Protein AF-A0A821LCR9-F1 (afdb_monomer)

Secondary structure (DSSP, 8-state):
-HHHHHTHHHHHHHT-GGG-----HHHHHHHHHTSSS-HHHHHHHHHHTT-SSPPPPP--S-PPP-----S-HHHHTSTTTTS-----------HHHHHHHHHHHHTTT--SHHHHTTSHHHHHHHHHTGGGHHHHHHHHHHHHHHHHHGGGS-EEEETTEEEEEETTEEESS---HHHHHHHHHHHHHHT-

Solvent-accessible surface area (backbone atoms only — not comparable to full-atom values): 11946 Å² total; per-residue (Å²): 115,69,66,62,61,75,47,40,66,58,28,56,76,70,71,42,54,96,73,66,85,87,67,55,70,68,55,48,50,52,49,62,68,33,66,81,45,56,61,51,61,52,52,48,50,25,52,72,67,44,46,96,66,79,79,82,66,75,88,69,75,82,80,70,92,81,83,90,85,75,86,62,58,69,69,50,60,30,68,83,51,66,67,43,80,86,75,93,74,70,86,87,85,51,73,51,61,51,47,31,52,55,52,49,65,73,45,71,85,55,85,50,60,82,70,45,60,79,36,68,42,41,46,52,42,42,68,60,24,57,84,50,40,67,60,52,56,52,51,48,46,52,43,46,54,23,72,78,44,30,87,76,56,76,64,47,82,54,96,97,35,72,26,36,68,58,89,96,42,80,40,75,87,61,76,63,68,48,25,47,55,49,45,51,59,51,39,49,72,73,73,96

Radius of gyration: 23.1 Å; Cα contacts (8 Å, |Δi|>4): 134; chains: 1; bounding box: 50×39×58 Å

Mean predicted aligned error: 8.31 Å

Structure (mmCIF, N/CA/C/O backbone):
data_AF-A0A821LCR9-F1
#
_entry.id   AF-A0A821LCR9-F1
#
loop_
_atom_site.group_PDB
_atom_site.id
_atom_site.type_symbol
_atom_site.label_atom_id
_atom_site.label_alt_id
_atom_site.label_comp_id
_atom_site.label_asym_id
_atom_site.label_entity_id
_atom_site.label_seq_id
_atom_site.pdbx_PDB_ins_code
_atom_site.Cartn_x
_atom_site.Cartn_y
_atom_site.Cartn_z
_atom_site.occupancy
_atom_site.B_iso_or_equiv
_atom_site.auth_seq_id
_atom_site.auth_comp_id
_atom_site.auth_asym_id
_atom_site.auth_atom_id
_atom_site.pdbx_PDB_model_num
ATOM 1 N N . MET A 1 1 ? -14.193 -13.290 25.427 1.00 56.00 1 MET A N 1
ATOM 2 C CA . MET A 1 1 ? -15.581 -13.801 25.266 1.00 56.00 1 MET A CA 1
ATOM 3 C C . MET A 1 1 ? -16.121 -14.426 26.546 1.00 56.00 1 MET A C 1
ATOM 5 O O . MET A 1 1 ? -17.308 -14.281 26.781 1.00 56.00 1 MET A O 1
ATOM 9 N N . ARG A 1 2 ? -15.278 -15.056 27.378 1.00 63.12 2 ARG A N 1
ATOM 10 C CA . ARG A 1 2 ? -15.661 -15.571 28.699 1.00 63.12 2 ARG A CA 1
ATOM 11 C C . ARG A 1 2 ? -16.158 -14.466 29.650 1.00 63.12 2 ARG A C 1
ATOM 13 O O . ARG A 1 2 ? -17.318 -14.507 30.031 1.00 63.12 2 ARG A O 1
ATOM 20 N N . ASP A 1 3 ? -15.378 -13.404 29.857 1.00 68.94 3 ASP A N 1
ATOM 21 C CA . ASP A 1 3 ? -15.761 -12.336 30.806 1.00 68.94 3 ASP A CA 1
ATOM 22 C C . ASP A 1 3 ? -17.015 -11.566 30.384 1.00 68.94 3 ASP A C 1
ATOM 24 O O . ASP A 1 3 ? -17.832 -11.188 31.216 1.00 68.94 3 ASP A O 1
ATOM 28 N N . LYS A 1 4 ? -17.232 -11.390 29.073 1.00 75.94 4 LYS A N 1
ATOM 29 C CA . LYS A 1 4 ? -18.466 -10.775 28.559 1.00 75.94 4 LYS A CA 1
ATOM 30 C C . LYS A 1 4 ? -19.711 -11.514 29.060 1.00 75.94 4 LYS A C 1
ATOM 32 O O . LYS A 1 4 ? -20.696 -10.872 29.407 1.00 75.94 4 LYS A O 1
ATOM 37 N N . ASN A 1 5 ? -19.666 -12.845 29.070 1.00 79.50 5 ASN A N 1
ATOM 38 C CA . ASN A 1 5 ? -20.788 -13.666 29.513 1.00 79.50 5 ASN A CA 1
ATOM 39 C C . ASN A 1 5 ? -20.915 -13.644 31.040 1.00 79.50 5 ASN A C 1
ATOM 41 O O . ASN A 1 5 ? -22.030 -13.575 31.550 1.00 79.50 5 ASN A O 1
ATOM 45 N N . ASP A 1 6 ? -19.786 -13.641 31.751 1.00 84.00 6 ASP A N 1
ATOM 46 C CA . ASP A 1 6 ? -19.754 -13.645 33.215 1.00 84.00 6 ASP A CA 1
ATOM 47 C C . ASP A 1 6 ? -20.319 -12.337 33.813 1.00 84.00 6 ASP A C 1
ATOM 49 O O . ASP A 1 6 ? -20.977 -12.368 34.853 1.00 84.00 6 ASP A O 1
ATOM 53 N N . PHE A 1 7 ? -20.152 -11.197 33.129 1.00 84.75 7 PHE A N 1
ATOM 54 C CA . PHE A 1 7 ? -20.679 -9.893 33.562 1.00 84.75 7 PHE A CA 1
ATOM 55 C C . PHE A 1 7 ? -21.997 -9.469 32.895 1.00 84.75 7 PHE A C 1
ATOM 57 O O . PHE A 1 7 ? -22.535 -8.410 33.227 1.00 84.75 7 PHE A O 1
ATOM 64 N N . ALA A 1 8 ? -22.559 -10.285 31.997 1.00 85.12 8 ALA A N 1
ATOM 65 C CA . ALA A 1 8 ? -23.770 -9.938 31.249 1.00 85.12 8 ALA A CA 1
ATOM 66 C C . ALA A 1 8 ? -24.934 -9.522 32.167 1.00 85.12 8 ALA A C 1
ATOM 68 O O . ALA A 1 8 ? -25.566 -8.495 31.940 1.00 85.12 8 ALA A O 1
ATOM 69 N N . SER A 1 9 ? -25.151 -10.254 33.265 1.00 88.75 9 SER A N 1
ATOM 70 C CA . SER A 1 9 ? -26.209 -9.959 34.242 1.00 88.75 9 SER A CA 1
ATOM 71 C C . SER A 1 9 ? -26.061 -8.582 34.899 1.00 88.75 9 SER A C 1
ATOM 73 O O . SER A 1 9 ? -27.058 -7.893 35.119 1.00 88.75 9 SER A O 1
ATOM 75 N N . VAL A 1 10 ? -24.825 -8.149 35.170 1.00 87.56 10 VAL A N 1
ATOM 76 C CA . VAL A 1 10 ? -24.521 -6.822 35.724 1.00 87.56 10 VAL A CA 1
ATOM 77 C C . VAL A 1 10 ? -24.820 -5.741 34.688 1.00 87.56 10 VAL A C 1
ATOM 79 O O . VAL A 1 10 ? -25.423 -4.720 35.015 1.00 87.56 10 VAL A O 1
ATOM 82 N N . PHE A 1 11 ? -24.458 -5.970 33.425 1.00 89.12 11 PHE A N 1
ATOM 83 C CA . PHE A 1 11 ? -24.699 -5.017 32.341 1.00 89.12 11 PHE A CA 1
ATOM 84 C C . PHE A 1 11 ? -26.180 -4.829 32.041 1.00 89.12 11 PHE A C 1
ATOM 86 O O . PHE A 1 11 ? -26.624 -3.693 31.861 1.00 89.12 11 PHE A O 1
ATOM 93 N N . THR A 1 12 ? -26.949 -5.916 32.051 1.00 90.19 12 THR A N 1
ATOM 94 C CA . THR A 1 12 ? -28.403 -5.863 31.908 1.00 90.19 12 THR A CA 1
ATOM 95 C C . THR A 1 12 ? -29.038 -5.138 33.100 1.00 90.19 12 THR A C 1
ATOM 97 O O . THR A 1 12 ? -29.879 -4.267 32.897 1.00 90.19 12 THR A O 1
ATOM 100 N N . ALA A 1 13 ? -28.602 -5.416 34.337 1.00 90.44 13 ALA A N 1
ATOM 101 C CA . ALA A 1 13 ? -29.116 -4.743 35.536 1.00 90.44 13 ALA A CA 1
ATOM 102 C C . ALA A 1 13 ? -28.836 -3.227 35.547 1.00 90.44 13 ALA A C 1
ATOM 104 O O . ALA A 1 13 ? -29.655 -2.451 36.035 1.00 90.44 13 ALA A O 1
ATOM 105 N N . LEU A 1 14 ? -27.698 -2.805 34.989 1.00 89.50 14 LEU A N 1
ATOM 106 C CA . LEU A 1 14 ? -27.323 -1.396 34.838 1.00 89.50 14 LEU A CA 1
ATOM 107 C C . LEU A 1 14 ? -27.893 -0.742 33.564 1.00 89.50 14 LEU A C 1
ATOM 109 O O . LEU A 1 14 ? -27.763 0.470 33.400 1.00 89.50 14 LEU A O 1
ATOM 113 N N . GLY A 1 15 ? -28.513 -1.514 32.663 1.00 87.75 15 GLY A N 1
ATOM 114 C CA . GLY A 1 15 ? -29.063 -1.015 31.399 1.00 87.75 15 GLY A CA 1
ATOM 115 C C . GLY A 1 15 ? -28.003 -0.462 30.437 1.00 87.75 15 GLY A C 1
ATOM 116 O O . GLY A 1 15 ? -28.250 0.541 29.766 1.00 87.75 15 GLY A O 1
ATOM 117 N N . ILE A 1 16 ? -26.810 -1.068 30.418 1.00 87.62 16 ILE A N 1
ATOM 118 C CA . ILE A 1 16 ? -25.661 -0.640 29.593 1.00 87.62 16 ILE A CA 1
ATOM 119 C C . ILE A 1 16 ? -25.152 -1.730 28.643 1.00 87.62 16 ILE A C 1
ATOM 121 O O . ILE A 1 16 ? -24.113 -1.555 28.014 1.00 87.62 16 ILE A O 1
ATOM 125 N N . GLU A 1 17 ? -25.840 -2.866 28.555 1.00 84.75 17 GLU A N 1
ATOM 126 C CA . GLU A 1 17 ? -25.423 -4.011 27.736 1.00 84.75 17 GLU A CA 1
ATOM 127 C C . GLU A 1 17 ? -25.220 -3.644 26.256 1.00 84.75 17 GLU A C 1
ATOM 129 O O . GLU A 1 17 ? -24.264 -4.096 25.628 1.00 84.75 17 GLU A O 1
ATOM 134 N N . ASP A 1 18 ? -26.062 -2.754 25.727 1.00 84.12 18 ASP A N 1
ATOM 135 C CA . ASP A 1 18 ? -25.997 -2.200 24.370 1.00 84.12 18 ASP A CA 1
ATOM 136 C C . ASP A 1 18 ? -24.798 -1.265 24.140 1.00 84.12 18 ASP A C 1
ATOM 138 O O . ASP A 1 18 ? -24.511 -0.891 23.005 1.00 84.12 18 ASP A O 1
ATOM 142 N N . ARG A 1 19 ? -24.089 -0.883 25.208 1.00 84.94 19 ARG A N 1
ATOM 143 C CA . ARG A 1 19 ? -23.008 0.116 25.195 1.00 84.94 19 ARG A CA 1
ATOM 144 C C . ARG A 1 19 ? -21.632 -0.484 25.441 1.00 84.94 19 ARG A C 1
ATOM 146 O O . ARG A 1 19 ? -20.651 0.256 25.455 1.00 84.94 19 ARG A O 1
ATOM 153 N N . ILE A 1 20 ? -21.550 -1.791 25.685 1.00 86.81 20 ILE A N 1
ATOM 154 C CA . ILE A 1 20 ? -20.292 -2.451 26.027 1.00 86.81 20 ILE A CA 1
ATOM 155 C C . ILE A 1 20 ? -19.747 -3.202 24.822 1.00 86.81 20 ILE A C 1
ATOM 157 O O . ILE A 1 20 ? -20.310 -4.194 24.349 1.00 86.81 20 ILE A O 1
ATOM 161 N N . GLU A 1 21 ? -18.575 -2.762 24.381 1.00 86.31 21 GLU A N 1
ATOM 162 C CA . GLU A 1 21 ? -17.826 -3.400 23.312 1.00 86.31 21 GLU A CA 1
ATOM 163 C C . GLU A 1 21 ? -16.658 -4.204 23.880 1.00 86.31 21 GLU A C 1
ATOM 165 O O . GLU A 1 21 ? -15.776 -3.679 24.553 1.00 86.31 21 GLU A O 1
ATOM 170 N N . TYR A 1 22 ? -16.647 -5.501 23.573 1.00 86.56 22 TYR A N 1
ATOM 171 C CA . TYR A 1 22 ? -15.525 -6.387 23.861 1.00 86.56 22 TYR A CA 1
ATOM 172 C C . TYR A 1 22 ? -14.781 -6.717 22.574 1.00 86.56 22 TYR A C 1
ATOM 174 O O . TYR A 1 22 ? -15.375 -7.150 21.580 1.00 86.56 22 TYR A O 1
ATOM 182 N N . GLY A 1 23 ? -13.460 -6.617 22.621 1.00 86.12 23 GLY A N 1
ATOM 183 C CA . GLY A 1 23 ? -12.597 -6.968 21.509 1.00 86.12 23 GLY A CA 1
ATOM 184 C C . GLY A 1 23 ? -11.143 -7.037 21.936 1.00 86.12 23 GLY A C 1
ATOM 185 O O . GLY A 1 23 ? -10.783 -6.648 23.043 1.00 86.12 23 GLY A O 1
ATOM 186 N N . THR A 1 24 ? -10.302 -7.540 21.039 1.00 86.19 24 THR A N 1
ATOM 187 C CA . THR A 1 24 ? -8.863 -7.302 21.148 1.00 86.19 24 THR A CA 1
ATOM 188 C C . THR A 1 24 ? -8.595 -5.813 20.949 1.00 86.19 24 THR A C 1
ATOM 190 O O . THR A 1 24 ? -9.379 -5.132 20.283 1.00 86.19 24 THR A O 1
ATOM 193 N N . PHE A 1 25 ? -7.469 -5.318 21.466 1.00 82.62 25 PHE A N 1
ATOM 194 C CA . PHE A 1 25 ? -7.079 -3.918 21.292 1.00 82.62 25 PHE A CA 1
ATOM 195 C C . PHE A 1 25 ? -7.139 -3.485 19.817 1.00 82.62 25 PHE A C 1
ATOM 197 O O . PHE A 1 25 ? -7.816 -2.518 19.489 1.00 82.62 25 PHE A O 1
ATOM 204 N N . ASN A 1 26 ? -6.571 -4.287 18.907 1.00 82.56 26 ASN A N 1
ATOM 205 C CA . ASN A 1 26 ? -6.607 -4.010 17.466 1.00 82.56 26 ASN A CA 1
ATOM 206 C C . ASN A 1 26 ? -8.030 -3.899 16.911 1.00 82.56 26 ASN A C 1
ATOM 208 O O . ASN A 1 26 ? -8.297 -3.018 16.102 1.00 82.56 26 ASN A O 1
ATOM 212 N N . LYS A 1 27 ? -8.952 -4.770 17.342 1.00 86.75 27 LYS A N 1
ATOM 213 C CA . LYS A 1 27 ? -10.343 -4.722 16.879 1.00 86.75 27 LYS A CA 1
ATOM 214 C C . LYS A 1 27 ? -11.042 -3.453 17.369 1.00 86.75 27 LYS A C 1
ATOM 216 O O . LYS A 1 27 ? -11.715 -2.804 16.577 1.00 86.75 27 LYS A O 1
ATOM 221 N N . LEU A 1 28 ? -10.855 -3.095 18.639 1.00 87.38 28 LEU A N 1
ATOM 222 C CA . LEU A 1 28 ? -11.444 -1.887 19.218 1.00 87.38 28 LEU A CA 1
ATOM 223 C C . LEU A 1 28 ? -10.867 -0.620 18.571 1.00 87.38 28 LEU A C 1
ATOM 225 O O . LEU A 1 28 ? -11.622 0.282 18.221 1.00 87.38 28 LEU A O 1
ATOM 229 N N . CYS A 1 29 ? -9.554 -0.571 18.329 1.00 84.19 29 CYS A N 1
ATOM 230 C CA . CYS A 1 29 ? -8.919 0.520 17.589 1.00 84.19 29 CYS A CA 1
ATOM 231 C C . CYS A 1 29 ? -9.443 0.624 16.155 1.00 84.19 29 CYS A C 1
ATOM 233 O O . CYS A 1 29 ? -9.748 1.720 15.702 1.00 84.19 29 CYS A O 1
ATOM 235 N N . GLU A 1 30 ? -9.590 -0.499 15.450 1.00 86.88 30 GLU A N 1
ATOM 236 C CA . GLU A 1 30 ? -10.145 -0.530 14.094 1.00 86.88 30 GLU A CA 1
ATOM 237 C C . GLU A 1 30 ? -11.588 -0.009 14.060 1.00 86.88 30 GLU A C 1
ATOM 239 O O . GLU A 1 30 ? -11.953 0.764 13.177 1.00 86.88 30 GLU A O 1
ATOM 244 N N . GLN A 1 31 ? -12.412 -0.400 15.033 1.00 86.62 31 GLN A N 1
ATOM 245 C CA . GLN A 1 31 ? -13.786 0.087 15.155 1.00 86.62 31 GLN A CA 1
ATOM 246 C C . GLN A 1 31 ? -13.825 1.585 15.467 1.00 86.62 31 GLN A C 1
ATOM 248 O O . GLN A 1 31 ? -14.590 2.310 14.840 1.00 86.62 31 GLN A O 1
ATOM 253 N N . LEU A 1 32 ? -12.967 2.054 16.377 1.00 85.62 32 LEU A N 1
ATOM 254 C CA . LEU A 1 32 ? -12.861 3.468 16.731 1.00 85.62 32 LEU A CA 1
ATOM 255 C C . LEU A 1 32 ? -12.414 4.320 15.535 1.00 85.62 32 LEU A C 1
ATOM 257 O O . LEU A 1 32 ? -12.998 5.364 15.265 1.00 85.62 32 LEU A O 1
ATOM 261 N N . LEU A 1 33 ? -11.401 3.865 14.795 1.00 85.56 33 LEU A N 1
ATOM 262 C CA . LEU A 1 33 ? -10.885 4.571 13.622 1.00 85.56 33 LEU A CA 1
ATOM 263 C C . LEU A 1 33 ? -11.910 4.648 12.493 1.00 85.56 33 LEU A C 1
ATOM 265 O O . LEU A 1 33 ? -11.974 5.662 11.801 1.00 85.56 33 LEU A O 1
ATOM 269 N N . ASN A 1 34 ? -12.714 3.597 12.316 1.00 88.00 34 ASN A N 1
ATOM 270 C CA . ASN A 1 34 ? -13.720 3.547 11.260 1.00 88.00 34 ASN A CA 1
ATOM 271 C C . ASN A 1 34 ? -15.119 3.996 11.703 1.00 88.00 34 ASN A C 1
ATOM 273 O O . ASN A 1 34 ? -16.066 3.857 10.930 1.00 88.00 34 ASN A O 1
ATOM 277 N N . GLU A 1 35 ? -15.268 4.532 12.918 1.00 84.44 35 GLU A N 1
ATOM 278 C CA . GLU A 1 35 ? -16.568 4.901 13.490 1.00 84.44 35 GLU A CA 1
ATOM 279 C C . GLU A 1 35 ? -17.325 5.903 12.614 1.00 84.44 35 GLU A C 1
ATOM 281 O O . GLU A 1 35 ? -18.533 5.785 12.421 1.00 84.44 35 GLU A O 1
ATOM 286 N N . GLN A 1 36 ? -16.606 6.877 12.054 1.00 81.75 36 GLN A N 1
ATOM 287 C CA . GLN A 1 36 ? -17.198 7.881 11.173 1.00 81.75 36 GLN A CA 1
ATOM 288 C C . GLN A 1 36 ? -17.228 7.418 9.717 1.00 81.75 36 GLN A C 1
ATOM 290 O O . GLN A 1 36 ? -18.194 7.649 8.994 1.00 81.75 36 GLN A O 1
ATOM 295 N N . CYS A 1 37 ? -16.164 6.767 9.258 1.00 84.38 37 CYS A N 1
ATOM 296 C CA . CYS A 1 37 ? -16.107 6.200 7.921 1.00 84.38 37 CYS A CA 1
ATOM 297 C C . CYS A 1 37 ? -15.036 5.122 7.835 1.00 84.38 37 CYS A C 1
ATOM 299 O O . CYS A 1 37 ? -14.023 5.199 8.522 1.00 84.38 37 CYS A O 1
ATOM 301 N N . ASN A 1 38 ? -15.217 4.162 6.928 1.00 89.00 38 ASN A N 1
ATOM 302 C CA . ASN A 1 38 ? -14.161 3.211 6.610 1.00 89.00 38 ASN A CA 1
ATOM 303 C C . ASN A 1 38 ? -13.011 3.928 5.885 1.00 89.00 38 ASN A C 1
ATOM 305 O O . ASN A 1 38 ? -13.119 4.267 4.703 1.00 89.00 38 ASN A O 1
ATOM 309 N N . VAL A 1 39 ? -11.905 4.159 6.596 1.00 88.00 39 VAL A N 1
ATOM 310 C CA . VAL A 1 39 ? -10.777 4.965 6.105 1.00 88.00 39 VAL A CA 1
ATOM 311 C C . VAL A 1 39 ? -10.147 4.335 4.861 1.00 88.00 39 VAL A C 1
ATOM 313 O O . VAL A 1 39 ? -9.833 5.041 3.903 1.00 88.00 39 VAL A O 1
ATOM 316 N N . ARG A 1 40 ? -10.000 3.004 4.832 1.00 90.19 40 ARG A N 1
ATOM 317 C CA . ARG A 1 40 ? -9.364 2.295 3.707 1.00 90.19 40 ARG A CA 1
ATOM 318 C C . ARG A 1 40 ? -10.200 2.378 2.443 1.00 90.19 40 ARG A C 1
ATOM 320 O O . ARG A 1 40 ? -9.655 2.668 1.382 1.00 90.19 40 ARG A O 1
ATOM 327 N N . GLU A 1 41 ? -11.504 2.152 2.563 1.00 89.94 41 GLU A N 1
ATOM 328 C CA . GLU A 1 41 ? -12.431 2.247 1.433 1.00 89.94 41 GLU A CA 1
ATOM 329 C C . GLU A 1 41 ? -12.481 3.675 0.892 1.00 89.94 41 GLU A C 1
ATOM 331 O O . GLU A 1 41 ? -12.334 3.883 -0.308 1.00 89.94 41 GLU A O 1
ATOM 336 N N . LYS A 1 42 ? -12.577 4.681 1.771 1.00 89.62 42 LYS A N 1
ATOM 337 C CA . LYS A 1 42 ? -12.617 6.085 1.344 1.00 89.62 42 LYS A CA 1
ATOM 338 C C . LYS A 1 42 ? -11.337 6.527 0.647 1.00 89.62 42 LYS A C 1
ATOM 340 O O . LYS A 1 42 ? -11.423 7.193 -0.381 1.00 89.62 42 LYS A O 1
ATOM 345 N N . VAL A 1 43 ? -10.165 6.155 1.163 1.00 90.25 43 VAL A N 1
ATOM 346 C CA . VAL A 1 43 ? -8.881 6.473 0.516 1.00 90.25 43 VAL A CA 1
ATOM 347 C C . VAL A 1 43 ? -8.744 5.733 -0.814 1.00 90.25 43 VAL A C 1
ATOM 349 O O . VAL A 1 43 ? -8.341 6.336 -1.807 1.00 90.25 43 VAL A O 1
ATOM 352 N N . HIS A 1 44 ? -9.121 4.454 -0.864 1.00 92.12 44 HIS A N 1
ATOM 353 C CA . HIS A 1 44 ? -9.126 3.682 -2.104 1.00 92.12 44 HIS A CA 1
ATOM 354 C C . HIS A 1 44 ? -10.011 4.332 -3.169 1.00 92.12 44 HIS A C 1
ATOM 356 O O . HIS A 1 44 ? -9.548 4.592 -4.279 1.00 92.12 44 HIS A O 1
ATOM 362 N N . ASP A 1 45 ? -11.254 4.656 -2.823 1.00 91.06 45 ASP A N 1
ATOM 363 C CA . ASP A 1 45 ? -12.208 5.279 -3.736 1.00 91.06 45 ASP A CA 1
ATOM 364 C C . ASP A 1 45 ? -11.757 6.671 -4.163 1.00 91.06 45 ASP A C 1
ATOM 366 O O . ASP A 1 45 ? -11.927 7.048 -5.322 1.00 91.06 45 ASP A O 1
ATOM 370 N N . MET A 1 46 ? -11.158 7.433 -3.251 1.00 91.94 46 MET A N 1
ATOM 371 C CA . MET A 1 46 ? -10.598 8.745 -3.543 1.00 91.94 46 MET A CA 1
ATOM 372 C C . MET A 1 46 ? -9.500 8.651 -4.612 1.00 91.94 46 MET A C 1
ATOM 374 O O . MET A 1 46 ? -9.530 9.406 -5.584 1.00 91.94 46 MET A O 1
ATOM 378 N N . ILE A 1 47 ? -8.581 7.690 -4.490 1.00 92.06 47 ILE A N 1
ATOM 379 C CA . ILE A 1 47 ? -7.493 7.508 -5.458 1.00 92.06 47 ILE A CA 1
ATOM 380 C C . ILE A 1 47 ? -8.021 6.930 -6.777 1.00 92.06 47 ILE A C 1
ATOM 382 O O . ILE A 1 47 ? -7.733 7.479 -7.840 1.00 92.06 47 ILE A O 1
ATOM 386 N N . ILE A 1 48 ? -8.837 5.870 -6.734 1.00 90.75 48 ILE A N 1
ATOM 387 C CA . ILE A 1 48 ? -9.370 5.202 -7.934 1.00 90.75 48 ILE A CA 1
ATOM 388 C C . ILE A 1 48 ? -10.244 6.131 -8.777 1.00 90.75 48 ILE A C 1
ATOM 390 O O . ILE A 1 48 ? -10.156 6.102 -10.006 1.00 90.75 48 ILE A O 1
ATOM 394 N N . ASN A 1 49 ? -11.044 6.978 -8.129 1.00 91.12 49 ASN A N 1
ATOM 395 C CA . ASN A 1 49 ? -11.893 7.958 -8.804 1.00 91.12 49 ASN A CA 1
ATOM 396 C C . ASN A 1 49 ? -11.198 9.312 -9.018 1.00 91.12 49 ASN A C 1
ATOM 398 O O . ASN A 1 49 ? -11.864 10.272 -9.409 1.00 91.12 49 ASN A O 1
ATOM 402 N N . ASN A 1 50 ? -9.890 9.404 -8.747 1.00 91.38 50 ASN A N 1
ATOM 403 C CA . ASN A 1 50 ? -9.072 10.601 -8.932 1.00 91.38 50 ASN A CA 1
ATOM 404 C C . ASN A 1 50 ? -9.678 11.863 -8.285 1.00 91.38 50 ASN A C 1
ATOM 406 O O . ASN A 1 50 ? -9.721 12.941 -8.876 1.00 91.38 50 ASN A O 1
ATOM 410 N N . ARG A 1 51 ? -10.189 11.728 -7.061 1.00 91.31 51 ARG A N 1
ATOM 411 C CA . ARG A 1 51 ? -10.719 12.828 -6.243 1.00 91.31 51 ARG A CA 1
ATOM 412 C C . ARG A 1 51 ? -9.660 13.255 -5.235 1.00 91.31 51 ARG A C 1
ATOM 414 O O . ARG A 1 51 ? -8.901 12.414 -4.788 1.00 91.31 51 ARG A O 1
ATOM 421 N N . GLU A 1 52 ? -9.63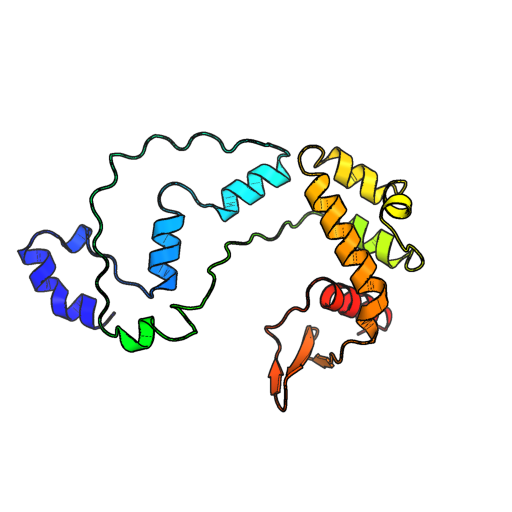8 14.525 -4.841 1.00 87.19 52 GLU A N 1
ATOM 422 C CA . GLU A 1 52 ? -8.727 15.040 -3.794 1.00 87.19 52 GLU A CA 1
ATOM 423 C C . GLU A 1 52 ? -9.415 15.227 -2.437 1.00 87.19 52 GLU A C 1
ATOM 425 O O . GLU A 1 52 ? -8.774 15.502 -1.425 1.00 87.19 52 GLU A O 1
ATOM 430 N N . LYS A 1 53 ? -10.746 15.130 -2.415 1.00 86.31 53 LYS A N 1
ATOM 431 C CA . LYS A 1 53 ? -11.561 15.353 -1.226 1.00 86.31 53 LYS A CA 1
ATOM 432 C C . LYS A 1 53 ? -12.440 14.143 -0.986 1.00 86.31 53 LYS A C 1
ATOM 434 O O . LYS A 1 53 ? -13.052 13.617 -1.916 1.00 86.31 53 LYS A O 1
ATOM 439 N N . ILE A 1 54 ? -12.511 13.746 0.276 1.00 82.50 54 ILE A N 1
ATOM 440 C CA . ILE A 1 54 ? -13.484 12.773 0.752 1.00 82.50 54 ILE A CA 1
ATOM 441 C C . ILE A 1 54 ? -14.801 13.521 0.952 1.00 82.50 54 ILE A C 1
ATOM 443 O O . ILE A 1 54 ? -14.818 14.631 1.495 1.00 82.50 54 ILE A O 1
ATOM 447 N N . ASP A 1 55 ? -15.896 12.932 0.477 1.00 80.00 55 ASP A N 1
ATOM 448 C CA . ASP A 1 55 ? -17.232 13.471 0.713 1.00 80.00 55 ASP A CA 1
ATOM 449 C C . ASP A 1 55 ? -17.458 13.620 2.218 1.00 80.00 55 ASP A C 1
ATOM 451 O O . ASP A 1 55 ? -17.077 12.741 2.998 1.00 80.00 55 ASP A O 1
ATOM 455 N N . LYS A 1 56 ? -18.064 14.738 2.632 1.00 75.75 56 LYS A N 1
ATOM 456 C CA . LYS A 1 56 ? -18.367 14.958 4.047 1.00 75.75 56 LYS A CA 1
ATOM 457 C C . LYS A 1 56 ? -19.193 13.784 4.556 1.00 75.75 56 LYS A C 1
ATOM 459 O O . LYS A 1 56 ? -20.268 13.500 4.026 1.00 75.75 56 LYS A O 1
ATOM 464 N N . VAL A 1 57 ? -18.681 13.121 5.584 1.00 74.81 57 VAL A N 1
ATOM 465 C CA . VAL A 1 57 ? -19.487 12.202 6.378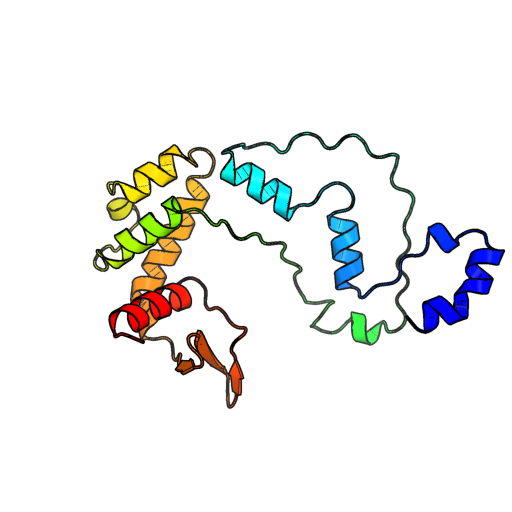 1.00 74.81 57 VAL A CA 1
ATOM 466 C C . VAL A 1 57 ? -20.579 13.057 7.031 1.00 74.81 57 VAL A C 1
ATOM 468 O O . VAL A 1 57 ? -20.261 14.157 7.495 1.00 74.81 57 VAL A O 1
ATOM 471 N N . PRO A 1 58 ? -21.856 12.633 7.013 1.00 73.44 58 PRO A N 1
ATOM 472 C CA . PRO A 1 58 ? -22.891 13.299 7.794 1.00 73.44 58 PRO A CA 1
ATOM 473 C C . PRO A 1 58 ? -22.401 13.477 9.230 1.00 73.44 58 PRO A C 1
ATOM 475 O O . PRO A 1 58 ? -21.740 12.575 9.745 1.00 73.44 58 PRO A O 1
ATOM 478 N N . ASP A 1 59 ? -22.717 14.605 9.866 1.00 66.81 59 ASP A N 1
ATOM 479 C CA . ASP A 1 59 ? -22.467 14.757 11.299 1.00 66.81 59 ASP A CA 1
ATOM 480 C C . ASP A 1 59 ? -23.226 13.637 12.019 1.00 66.81 59 ASP A C 1
ATOM 482 O O . ASP A 1 59 ? -24.449 13.674 12.166 1.00 66.81 59 ASP A O 1
ATOM 486 N N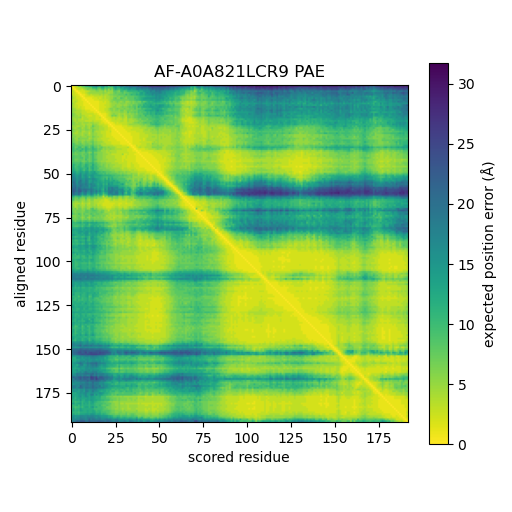 . LEU A 1 60 ? -22.496 12.590 12.399 1.00 63.75 60 LEU A N 1
ATOM 487 C CA . LEU A 1 60 ? -22.989 11.589 13.326 1.00 63.75 60 LEU A CA 1
ATOM 488 C C . LEU A 1 60 ? -23.207 12.308 14.657 1.00 63.75 60 LEU A C 1
ATOM 490 O O . LEU A 1 60 ? -22.439 13.207 15.012 1.00 63.75 60 LEU A O 1
ATOM 494 N N . GLU A 1 61 ? -24.283 11.952 15.360 1.00 62.66 61 GLU A N 1
ATOM 495 C CA . GLU A 1 61 ? -24.622 12.558 16.648 1.00 62.66 61 GLU A CA 1
ATOM 496 C C . GLU A 1 61 ? -23.390 12.657 17.559 1.00 62.66 61 GLU A C 1
ATOM 498 O O . GLU A 1 61 ? -22.532 11.772 17.539 1.00 62.66 61 GLU A O 1
ATOM 503 N N . GLN A 1 62 ? -23.311 13.740 18.347 1.00 59.16 62 GLN A N 1
ATOM 504 C CA . GLN A 1 62 ? -22.212 14.019 19.278 1.00 59.16 62 GLN A CA 1
ATOM 505 C C . GLN A 1 62 ? -21.664 12.734 19.903 1.00 59.16 62 GLN A C 1
ATOM 507 O O . GLN A 1 62 ? -22.374 12.045 20.643 1.00 59.16 62 GLN A O 1
ATOM 512 N N . SER A 1 63 ? -20.394 12.426 19.611 1.00 67.38 63 SER A N 1
ATOM 513 C CA . SER A 1 63 ? -19.773 11.206 20.114 1.00 67.38 63 SER A CA 1
ATOM 514 C C . SER A 1 63 ? -19.811 11.236 21.637 1.00 67.38 63 SER A C 1
ATOM 516 O O . SER A 1 63 ? -19.233 12.123 22.274 1.00 67.38 63 SER A O 1
ATOM 518 N N . ARG A 1 64 ? -20.514 10.274 22.229 1.00 74.00 64 ARG A N 1
ATOM 519 C CA . ARG A 1 64 ? -20.544 10.103 23.680 1.00 74.00 64 ARG A CA 1
ATOM 520 C C . ARG A 1 64 ? -19.133 9.804 24.185 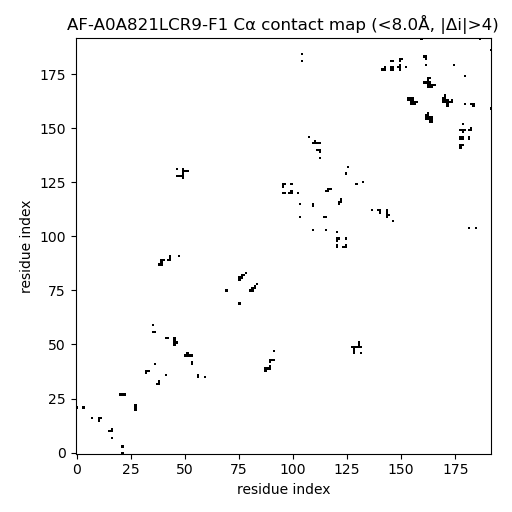1.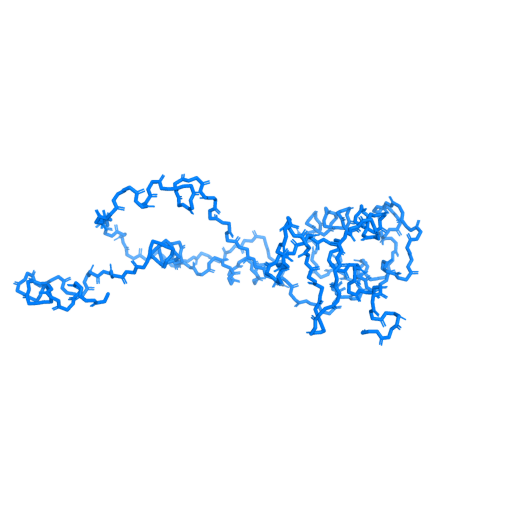00 74.00 64 ARG A C 1
ATOM 522 O O . ARG A 1 64 ? -18.339 9.178 23.487 1.00 74.00 64 ARG A O 1
ATOM 529 N N . LEU A 1 65 ? -18.833 10.232 25.410 1.00 82.50 65 LEU A N 1
ATOM 530 C CA . LEU A 1 65 ? -17.578 9.893 26.083 1.00 82.50 65 LEU A CA 1
ATOM 531 C C . LEU A 1 65 ? -17.418 8.368 26.151 1.00 82.50 65 LEU A C 1
ATOM 533 O O . LEU A 1 65 ? -18.284 7.674 26.683 1.00 82.50 65 LEU A O 1
ATOM 537 N N . LYS A 1 66 ? -16.304 7.868 25.615 1.00 86.12 66 LYS A N 1
ATOM 538 C CA . LYS A 1 66 ? -15.924 6.453 25.649 1.00 86.12 66 LYS A CA 1
ATOM 539 C C . LYS A 1 66 ? -14.818 6.247 26.674 1.00 86.12 66 LYS A C 1
ATOM 541 O O . LYS A 1 66 ? -13.899 7.057 26.766 1.00 86.12 66 LYS A O 1
ATOM 546 N N . VAL A 1 67 ? -14.905 5.153 27.423 1.00 88.25 67 VAL A N 1
ATOM 547 C CA . VAL A 1 67 ? -13.888 4.736 28.393 1.00 88.25 67 VAL A CA 1
ATOM 548 C C . VAL A 1 67 ? -13.330 3.394 27.941 1.00 88.25 67 VAL A C 1
ATOM 550 O O . VAL A 1 67 ? -14.096 2.465 27.693 1.00 88.25 67 VAL A O 1
ATOM 553 N N . LEU A 1 68 ? -12.006 3.299 27.826 1.00 88.56 68 LEU A N 1
ATOM 554 C CA . LEU A 1 68 ? -11.308 2.051 27.530 1.00 88.56 68 LEU A CA 1
ATOM 555 C C . LEU A 1 68 ? -10.880 1.397 28.847 1.00 88.56 68 LEU A C 1
ATOM 557 O O . LEU A 1 68 ? -10.153 2.006 29.629 1.00 88.56 68 LEU A O 1
ATOM 561 N N . LEU A 1 69 ? -11.330 0.165 29.078 1.00 88.44 69 LEU A N 1
ATOM 562 C CA . LEU A 1 69 ? -10.908 -0.660 30.207 1.00 88.44 69 LEU A CA 1
ATOM 563 C C . LEU A 1 69 ? -9.988 -1.768 29.696 1.00 88.44 69 LEU A C 1
ATOM 565 O O . LEU A 1 69 ? -10.322 -2.460 28.734 1.00 88.44 69 LEU A O 1
ATOM 569 N N . ILE A 1 70 ? -8.832 -1.912 30.336 1.00 86.44 70 ILE A N 1
ATOM 570 C CA . ILE A 1 70 ? -7.798 -2.889 29.992 1.00 86.44 70 ILE A CA 1
ATOM 571 C C . ILE A 1 70 ? -7.505 -3.684 31.260 1.00 86.44 70 ILE A C 1
ATOM 573 O O . ILE A 1 70 ? -7.259 -3.084 32.303 1.00 86.44 70 ILE A O 1
ATOM 577 N N . ASP A 1 71 ? -7.557 -5.009 31.160 1.00 83.56 71 ASP A N 1
ATOM 578 C CA . ASP A 1 71 ? -7.286 -5.913 32.282 1.00 83.56 71 ASP A CA 1
ATOM 579 C C . ASP A 1 71 ? -5.767 -6.096 32.480 1.00 83.56 71 ASP A C 1
ATOM 581 O O . ASP A 1 71 ? -5.192 -5.670 33.479 1.00 83.56 71 ASP A O 1
ATOM 585 N N . GLU A 1 72 ? -5.073 -6.601 31.456 1.00 84.56 72 GLU A N 1
ATOM 586 C CA . GLU A 1 72 ? -3.625 -6.855 31.481 1.00 84.56 72 GLU A CA 1
ATOM 587 C C . GLU A 1 72 ? -2.825 -5.660 30.932 1.00 84.56 72 GLU A C 1
ATOM 589 O O . GLU A 1 72 ? -2.496 -5.572 29.742 1.00 84.56 72 GLU A O 1
ATOM 594 N N . VAL A 1 73 ? -2.527 -4.697 31.809 1.00 83.62 73 VAL A N 1
ATOM 595 C CA . VAL A 1 73 ? -1.797 -3.468 31.443 1.00 83.62 73 VAL A CA 1
ATOM 596 C C . VAL A 1 73 ? -0.358 -3.757 30.999 1.00 83.62 73 VAL A C 1
ATOM 598 O O . VAL A 1 73 ? 0.157 -3.080 30.116 1.00 83.62 73 VAL A O 1
ATOM 601 N N . ASP A 1 74 ? 0.299 -4.765 31.560 1.00 84.31 74 ASP A N 1
ATOM 602 C CA . ASP A 1 74 ? 1.653 -5.181 31.181 1.00 84.31 74 ASP A CA 1
ATOM 603 C C . ASP A 1 74 ? 1.711 -5.766 29.761 1.00 84.31 74 ASP A C 1
ATOM 605 O O . ASP A 1 74 ? 2.593 -5.406 28.979 1.00 84.31 74 ASP A O 1
ATOM 609 N N . VAL A 1 75 ? 0.729 -6.588 29.379 1.00 81.12 75 VAL A N 1
ATOM 610 C CA . VAL A 1 75 ? 0.586 -7.088 28.002 1.00 81.12 75 VAL A CA 1
ATOM 611 C C . VAL A 1 75 ? 0.326 -5.936 27.037 1.00 81.12 75 VAL A C 1
ATOM 613 O O . VAL A 1 75 ? 0.926 -5.883 25.957 1.00 81.12 75 VAL A O 1
ATOM 616 N N . PHE A 1 76 ? -0.519 -4.984 27.436 1.00 80.00 76 PHE A N 1
ATOM 617 C CA . PHE A 1 76 ? -0.776 -3.774 26.661 1.00 80.00 76 PHE A CA 1
ATOM 618 C C . PHE A 1 76 ? 0.476 -2.900 26.484 1.00 80.00 76 PHE A C 1
ATOM 620 O O . PHE A 1 76 ? 0.678 -2.335 25.413 1.00 80.00 76 PHE A O 1
ATOM 627 N N . LEU A 1 77 ? 1.348 -2.824 27.489 1.00 82.31 77 LEU A N 1
ATOM 628 C CA . LEU A 1 77 ? 2.595 -2.056 27.432 1.00 82.31 77 LEU A CA 1
ATOM 629 C C . LEU A 1 77 ? 3.756 -2.781 26.733 1.00 82.31 77 LEU A C 1
ATOM 631 O O . LEU A 1 77 ? 4.861 -2.246 26.672 1.00 82.31 77 LEU A O 1
ATOM 635 N N . SER A 1 78 ? 3.530 -3.973 26.178 1.00 81.62 78 SER A N 1
ATOM 636 C CA . SER A 1 78 ? 4.551 -4.671 25.396 1.00 81.62 78 SER A CA 1
ATOM 637 C C . SER A 1 78 ? 4.868 -3.956 24.076 1.00 81.62 78 SER A C 1
ATOM 639 O O . SER A 1 78 ? 4.032 -3.242 23.512 1.00 81.62 78 SER A O 1
ATOM 641 N N . ASP A 1 79 ? 6.053 -4.225 23.521 1.00 73.88 79 ASP A N 1
ATOM 642 C CA . ASP A 1 79 ? 6.516 -3.663 22.239 1.00 73.88 79 ASP A CA 1
ATOM 643 C C . ASP A 1 79 ? 5.549 -3.923 21.075 1.00 73.88 79 ASP A C 1
ATOM 645 O O . ASP A 1 79 ? 5.507 -3.168 20.105 1.00 73.88 79 ASP A O 1
ATOM 649 N N . LYS A 1 80 ? 4.726 -4.973 21.182 1.00 70.31 80 LYS A N 1
ATOM 650 C CA . LYS A 1 80 ? 3.706 -5.314 20.184 1.00 70.31 80 LYS A CA 1
ATOM 651 C C . LYS A 1 80 ? 2.584 -4.280 20.089 1.00 70.31 80 LYS A C 1
ATOM 653 O O . LYS A 1 80 ? 1.971 -4.180 19.029 1.00 70.31 80 LYS A O 1
ATOM 658 N N . TYR A 1 81 ? 2.296 -3.553 21.168 1.00 72.81 81 TYR A N 1
ATOM 659 C CA . TYR A 1 81 ? 1.147 -2.649 21.247 1.00 72.81 81 TYR A CA 1
ATOM 660 C C . TYR A 1 81 ? 1.563 -1.214 21.576 1.00 72.81 81 TYR A C 1
ATOM 662 O O . TYR A 1 81 ? 1.231 -0.309 20.819 1.00 72.81 81 TYR A O 1
ATOM 670 N N . TYR A 1 82 ? 2.328 -0.989 22.646 1.00 71.50 82 TYR A N 1
ATOM 671 C CA . TYR A 1 82 ? 2.681 0.364 23.097 1.00 71.50 82 TYR A CA 1
ATOM 672 C C . TYR A 1 82 ? 3.808 1.012 22.272 1.00 71.50 82 TYR A C 1
ATOM 674 O O . TYR A 1 82 ? 3.914 2.235 22.226 1.00 71.50 82 TYR A O 1
ATOM 682 N N . GLY A 1 83 ? 4.608 0.203 21.565 1.00 70.81 83 GLY A N 1
ATOM 683 C CA . GLY A 1 83 ? 5.601 0.659 20.580 1.00 70.81 83 GLY A CA 1
ATOM 684 C C . GLY A 1 83 ? 5.199 0.432 19.117 1.00 70.81 83 GLY A C 1
ATOM 685 O O . GLY A 1 83 ? 5.895 0.882 18.205 1.00 70.81 83 GLY A O 1
ATOM 686 N N . GLY A 1 84 ? 4.088 -0.266 18.874 1.00 69.19 84 GLY A N 1
ATOM 687 C CA . GLY A 1 84 ? 3.631 -0.606 17.532 1.00 69.19 84 GLY A CA 1
ATOM 688 C C . GLY A 1 84 ? 2.955 0.578 16.846 1.00 69.19 84 GLY A C 1
ATOM 689 O O . GLY A 1 84 ? 2.010 1.158 17.376 1.00 69.19 84 GLY A O 1
ATOM 690 N N . MET A 1 85 ? 3.385 0.918 15.628 1.00 71.69 85 MET A N 1
ATOM 691 C CA . MET A 1 85 ? 2.608 1.822 14.780 1.00 71.69 85 MET A CA 1
ATOM 692 C C . MET A 1 85 ? 1.462 1.058 14.124 1.00 71.69 85 MET A C 1
ATOM 694 O O . MET A 1 85 ? 1.676 0.128 13.347 1.00 71.69 85 MET A O 1
ATOM 698 N N . TYR A 1 86 ? 0.233 1.493 14.390 1.00 74.69 86 TYR A N 1
ATOM 699 C CA . TYR A 1 86 ? -0.901 1.101 13.570 1.00 74.69 86 TYR A CA 1
ATOM 700 C C . TYR A 1 86 ? -0.879 1.918 12.270 1.00 74.69 86 TYR A C 1
ATOM 702 O O . TYR A 1 86 ? -1.088 3.132 12.277 1.00 74.69 86 TYR A O 1
ATOM 710 N N . THR A 1 87 ? -0.608 1.253 11.147 1.00 77.31 87 THR A N 1
ATOM 711 C CA . THR A 1 87 ? -0.545 1.885 9.823 1.00 77.31 87 THR A CA 1
ATOM 712 C C . THR A 1 87 ? -1.698 1.380 8.954 1.00 77.31 87 THR A C 1
ATOM 714 O O . THR A 1 87 ? -1.595 0.299 8.367 1.00 77.31 87 THR A O 1
ATOM 717 N N . PRO A 1 88 ? -2.815 2.122 8.849 1.00 79.38 88 PRO A N 1
ATOM 718 C CA . PRO A 1 88 ? -3.882 1.751 7.936 1.00 79.38 88 PRO A CA 1
ATOM 719 C C . PRO A 1 88 ? -3.384 1.912 6.498 1.00 79.38 88 PRO A C 1
ATOM 721 O O . PRO A 1 88 ? -3.011 3.001 6.069 1.00 79.38 88 PRO A O 1
ATOM 724 N N . SER A 1 89 ? -3.375 0.815 5.748 1.00 85.25 89 SER A N 1
ATOM 725 C CA . SER A 1 89 ? -2.972 0.786 4.344 1.00 85.25 89 SER A CA 1
ATOM 726 C C . SER A 1 89 ? -4.057 0.149 3.484 1.00 85.25 89 SER A C 1
ATOM 728 O O . SER A 1 89 ? -4.892 -0.623 3.968 1.00 85.25 89 SER A O 1
ATOM 730 N N . VAL A 1 90 ? -4.059 0.492 2.197 1.00 87.62 90 VAL A N 1
ATOM 731 C CA . VAL A 1 90 ? -4.974 -0.083 1.213 1.00 87.62 90 VAL A CA 1
ATOM 732 C C . VAL A 1 90 ? -4.225 -0.465 -0.055 1.00 87.62 90 VAL A C 1
ATOM 734 O O . VAL A 1 90 ? -3.321 0.241 -0.500 1.00 87.62 90 VAL A O 1
ATOM 737 N N . TYR A 1 91 ? -4.600 -1.603 -0.637 1.00 86.44 91 TYR A N 1
ATOM 738 C CA . TYR A 1 91 ? -4.021 -2.083 -1.884 1.00 86.44 91 TYR A CA 1
ATOM 739 C C . TYR A 1 91 ? -4.772 -1.495 -3.075 1.00 86.44 91 TYR A C 1
ATOM 741 O O . TYR A 1 91 ? -5.961 -1.750 -3.252 1.00 86.44 91 TYR A O 1
ATOM 749 N N . LEU A 1 92 ? -4.059 -0.769 -3.933 1.00 87.19 92 LEU A N 1
ATOM 750 C CA . LEU A 1 92 ? -4.593 -0.291 -5.205 1.00 87.19 92 LEU A CA 1
ATOM 751 C C . LEU A 1 92 ? -4.401 -1.371 -6.271 1.00 87.19 92 LEU A C 1
ATOM 753 O O . LEU A 1 92 ? -3.293 -1.599 -6.756 1.00 87.19 92 LEU A O 1
ATOM 757 N N . ARG A 1 93 ? -5.486 -2.056 -6.639 1.00 88.12 93 ARG A N 1
ATOM 758 C CA . ARG A 1 93 ? -5.476 -3.068 -7.704 1.00 88.12 93 ARG A CA 1
ATOM 759 C C . ARG A 1 93 ? -6.066 -2.473 -8.973 1.00 88.12 93 ARG A C 1
ATOM 761 O O . ARG A 1 93 ? -7.274 -2.291 -9.066 1.00 88.12 93 ARG A O 1
ATOM 768 N N . ASN A 1 94 ? -5.222 -2.193 -9.964 1.00 90.75 94 ASN A N 1
ATOM 769 C CA . ASN A 1 94 ? -5.680 -1.708 -11.263 1.00 90.75 94 ASN A CA 1
ATOM 770 C C . ASN A 1 94 ? -4.815 -2.278 -12.410 1.00 90.75 94 ASN A C 1
ATOM 772 O O . ASN A 1 94 ? -3.584 -2.268 -12.298 1.00 90.75 94 ASN A O 1
ATOM 776 N N . PRO A 1 95 ? -5.422 -2.742 -13.523 1.00 93.75 95 PRO A N 1
ATOM 777 C CA . PRO A 1 95 ? -4.695 -3.236 -14.695 1.00 93.75 95 PRO A CA 1
ATOM 778 C C . PRO A 1 95 ? -3.655 -2.268 -15.275 1.00 93.75 95 PRO A C 1
ATOM 780 O O . PRO A 1 95 ? -2.627 -2.724 -15.765 1.00 93.75 95 PRO A O 1
ATOM 783 N N . LEU A 1 96 ? -3.870 -0.951 -15.198 1.00 93.88 96 LEU A N 1
ATOM 784 C CA . LEU A 1 96 ? -2.901 0.050 -15.655 1.00 93.88 96 LEU A CA 1
ATOM 785 C C . LEU A 1 96 ? -1.617 0.032 -14.818 1.00 93.88 96 LEU A C 1
ATOM 787 O O . LEU A 1 96 ? -0.525 0.143 -15.369 1.00 93.88 96 LEU A O 1
ATOM 791 N N . ILE A 1 97 ? -1.739 -0.168 -13.500 1.00 92.81 97 ILE A N 1
ATOM 792 C CA . ILE A 1 97 ? -0.586 -0.281 -12.594 1.00 92.81 97 ILE A CA 1
ATOM 793 C C . ILE A 1 97 ? 0.206 -1.544 -12.931 1.00 92.81 97 ILE A C 1
ATOM 795 O O . ILE A 1 97 ? 1.430 -1.498 -13.028 1.00 92.81 97 ILE A O 1
ATOM 799 N N . LYS A 1 98 ? -0.490 -2.658 -13.188 1.00 94.25 98 LYS A N 1
ATOM 800 C CA . LYS A 1 98 ? 0.152 -3.892 -13.654 1.00 94.25 98 LYS A CA 1
ATOM 801 C C . LYS A 1 98 ? 0.863 -3.685 -14.995 1.00 94.25 98 LYS A C 1
ATOM 803 O O . LYS A 1 98 ? 2.017 -4.065 -15.126 1.00 94.25 98 LYS A O 1
ATOM 808 N N . ALA A 1 99 ? 0.215 -3.033 -15.960 1.00 95.88 99 ALA A N 1
ATOM 809 C CA . ALA A 1 99 ? 0.823 -2.742 -17.255 1.00 95.88 99 ALA A CA 1
ATOM 810 C C . ALA A 1 99 ? 2.081 -1.863 -17.123 1.00 95.88 99 ALA A C 1
ATOM 812 O O . ALA A 1 99 ? 3.043 -2.052 -17.862 1.00 95.88 99 ALA A O 1
ATOM 813 N N . LEU A 1 100 ? 2.102 -0.930 -16.165 1.00 95.19 100 LEU A N 1
ATOM 814 C CA . LEU A 1 100 ? 3.290 -0.140 -15.844 1.00 95.19 100 LEU A CA 1
ATOM 815 C C . LEU A 1 100 ? 4.419 -1.005 -15.265 1.00 95.19 100 LEU A C 1
ATOM 817 O O . LEU A 1 100 ? 5.557 -0.867 -15.711 1.00 95.19 100 LEU A O 1
ATOM 821 N N . LEU A 1 101 ? 4.115 -1.911 -14.330 1.00 94.94 101 LEU A N 1
ATOM 822 C CA . LEU A 1 101 ? 5.091 -2.874 -13.803 1.00 94.94 101 LEU A CA 1
ATOM 823 C C . LEU A 1 101 ? 5.663 -3.759 -14.919 1.00 94.94 101 LEU A C 1
ATOM 825 O O . LEU A 1 101 ? 6.881 -3.894 -15.023 1.00 94.94 101 LEU A O 1
ATOM 829 N N . ASP A 1 102 ? 4.802 -4.292 -15.791 1.00 95.75 102 ASP A N 1
ATOM 830 C CA . ASP A 1 102 ? 5.201 -5.111 -16.940 1.00 95.75 102 ASP A CA 1
ATOM 831 C C . ASP A 1 102 ? 6.151 -4.345 -17.876 1.00 95.75 102 ASP A C 1
ATOM 833 O O . ASP A 1 102 ? 7.144 -4.893 -18.358 1.00 95.75 102 ASP A O 1
ATOM 837 N N . GLU A 1 103 ? 5.863 -3.069 -18.138 1.00 95.31 103 GLU A N 1
ATOM 838 C CA . GLU A 1 103 ? 6.664 -2.233 -19.032 1.00 95.31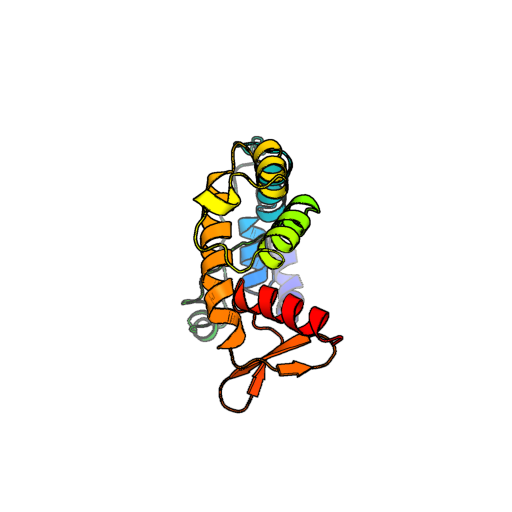 103 GLU A CA 1
ATOM 839 C C . GLU A 1 103 ? 8.025 -1.868 -18.420 1.00 95.31 103 GLU A C 1
ATOM 841 O O . GLU A 1 103 ? 9.049 -1.929 -19.107 1.00 95.31 103 GLU A O 1
ATOM 846 N N . ILE A 1 104 ? 8.063 -1.547 -17.122 1.00 95.19 104 ILE A N 1
ATOM 847 C CA . ILE A 1 104 ? 9.312 -1.314 -16.381 1.00 95.19 104 ILE A CA 1
ATOM 848 C C . ILE A 1 104 ? 10.157 -2.594 -16.367 1.00 95.19 104 ILE A C 1
ATOM 850 O O . ILE A 1 104 ? 11.355 -2.551 -16.647 1.00 95.19 104 ILE A O 1
ATOM 854 N N . TRP A 1 105 ? 9.533 -3.749 -16.127 1.00 95.44 105 TRP A N 1
ATOM 855 C CA . TRP A 1 105 ? 10.212 -5.043 -16.113 1.00 95.44 105 TRP A CA 1
ATOM 856 C C . TRP A 1 105 ? 10.797 -5.448 -17.470 1.00 95.44 105 TRP A C 1
ATOM 858 O O . TRP A 1 105 ? 11.854 -6.080 -17.526 1.00 95.44 105 TRP A O 1
ATOM 868 N N . LYS A 1 106 ? 10.144 -5.100 -18.583 1.00 94.19 106 LYS A N 1
ATOM 869 C CA . LYS A 1 106 ? 10.703 -5.316 -19.931 1.00 94.19 106 LYS A CA 1
ATOM 870 C C . LYS A 1 106 ? 11.914 -4.423 -20.196 1.00 94.19 106 LYS A C 1
ATOM 872 O O . LYS A 1 106 ? 12.841 -4.836 -20.886 1.00 94.19 106 LYS A O 1
ATOM 877 N N . ASN A 1 107 ? 11.931 -3.227 -19.615 1.00 91.69 107 ASN A N 1
ATOM 878 C CA . ASN A 1 107 ? 12.956 -2.210 -19.823 1.00 91.69 107 ASN A CA 1
ATOM 879 C C . ASN A 1 107 ? 13.840 -2.043 -18.571 1.00 91.69 107 ASN A C 1
ATOM 881 O O . ASN A 1 107 ? 13.979 -0.950 -18.027 1.00 91.69 107 ASN A O 1
ATOM 885 N N . ARG A 1 108 ? 14.484 -3.119 -18.097 1.00 88.56 108 ARG A N 1
ATOM 886 C CA . ARG A 1 108 ? 15.235 -3.106 -16.814 1.00 88.56 108 ARG A CA 1
ATOM 887 C C . ARG A 1 108 ? 16.452 -2.185 -16.772 1.00 88.56 108 ARG A C 1
ATOM 889 O O . ARG A 1 108 ? 17.042 -1.974 -15.717 1.00 88.56 108 ARG A O 1
ATOM 896 N N . THR A 1 109 ? 16.851 -1.652 -17.920 1.00 87.50 109 THR A N 1
ATOM 897 C CA . THR A 1 109 ? 17.954 -0.696 -18.045 1.00 87.50 109 THR A CA 1
ATOM 898 C C . THR A 1 109 ? 17.556 0.726 -17.644 1.00 87.50 109 THR A C 1
ATOM 900 O O . THR A 1 109 ? 18.429 1.588 -17.543 1.00 87.50 109 THR A O 1
ATOM 903 N N . LEU A 1 110 ? 16.266 0.990 -17.403 1.00 88.19 110 LEU A N 1
ATOM 904 C CA . LEU A 1 110 ? 15.775 2.284 -16.939 1.00 88.19 110 LEU A CA 1
ATOM 905 C C . LEU A 1 110 ? 16.308 2.577 -15.529 1.00 88.19 110 LEU A C 1
ATOM 907 O O . LEU A 1 110 ? 16.090 1.810 -14.596 1.00 88.19 110 LEU A O 1
ATOM 911 N N . LYS A 1 111 ? 16.998 3.713 -15.368 1.00 84.94 111 LYS A N 1
ATOM 912 C CA . LYS A 1 111 ? 17.638 4.112 -14.096 1.00 84.94 111 LYS A CA 1
ATOM 913 C C . LYS A 1 111 ? 16.979 5.299 -13.401 1.00 84.94 111 LYS A C 1
ATOM 915 O O . LYS A 1 111 ? 17.459 5.752 -12.370 1.00 84.94 111 LYS A O 1
ATOM 920 N N . GLY A 1 112 ? 15.911 5.849 -13.971 1.00 91.38 112 GLY A N 1
ATOM 921 C CA . GLY A 1 112 ? 15.272 7.021 -13.392 1.00 91.38 112 GLY A CA 1
ATOM 922 C C . GLY A 1 112 ? 13.899 7.316 -13.966 1.00 91.38 112 GLY A C 1
ATOM 923 O O . GLY A 1 112 ? 13.583 6.958 -15.102 1.00 91.38 112 GLY A O 1
ATOM 924 N N . LEU A 1 113 ? 13.113 8.035 -13.170 1.00 93.75 113 LEU A N 1
ATOM 925 C CA . LEU A 1 113 ? 11.733 8.405 -13.466 1.00 93.75 113 LEU A CA 1
ATOM 926 C C . LEU A 1 113 ? 11.579 9.119 -14.821 1.00 93.75 113 LEU A C 1
ATOM 928 O O . LEU A 1 113 ? 10.629 8.853 -15.552 1.00 93.75 113 LEU A O 1
ATOM 932 N N . ASN A 1 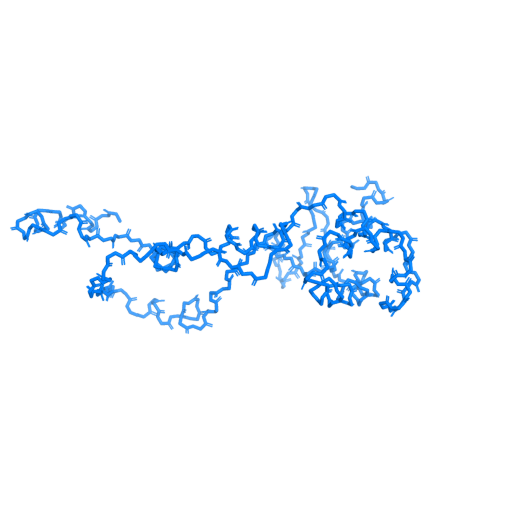114 ? 12.541 9.961 -15.213 1.00 94.44 114 ASN A N 1
ATOM 933 C CA . ASN A 1 114 ? 12.507 10.685 -16.492 1.00 94.44 114 ASN A CA 1
ATOM 934 C C . ASN A 1 114 ? 12.489 9.767 -17.721 1.00 94.44 114 ASN A C 1
ATOM 936 O O . ASN A 1 114 ? 11.988 10.174 -18.764 1.00 94.44 114 ASN A O 1
ATOM 940 N N . TYR A 1 115 ? 12.999 8.539 -17.604 1.00 94.06 115 TYR A N 1
ATOM 941 C CA . TYR A 1 115 ? 12.940 7.552 -18.681 1.00 94.06 115 TYR A CA 1
ATOM 942 C C . TYR A 1 115 ? 11.635 6.743 -18.668 1.00 94.06 115 TYR A C 1
ATOM 944 O O . TYR A 1 115 ? 11.258 6.174 -19.687 1.00 94.06 115 TYR A O 1
ATOM 952 N N . VAL A 1 116 ? 10.921 6.727 -17.537 1.00 95.56 116 VAL A N 1
ATOM 953 C CA . VAL A 1 116 ? 9.616 6.066 -17.383 1.00 95.56 116 VAL A CA 1
ATOM 954 C C . VAL A 1 116 ? 8.478 6.975 -17.861 1.00 95.56 116 VAL A C 1
ATOM 956 O O . VAL A 1 116 ? 7.557 6.500 -18.518 1.00 95.56 116 VAL A O 1
ATOM 959 N N . LYS A 1 117 ? 8.555 8.294 -17.613 1.00 95.12 117 LYS A N 1
ATOM 960 C CA . LYS A 1 117 ? 7.511 9.271 -18.000 1.00 95.12 117 LYS A CA 1
ATOM 961 C C . LYS A 1 117 ? 7.095 9.241 -19.485 1.00 95.12 117 LYS A C 1
ATOM 963 O O . LYS A 1 117 ? 5.911 9.425 -19.780 1.00 95.12 117 LYS A O 1
ATOM 968 N N . PRO A 1 118 ? 8.009 9.025 -20.450 1.00 94.88 118 PRO A N 1
ATOM 969 C CA . PRO A 1 118 ? 7.645 8.921 -21.859 1.00 94.88 118 PRO A CA 1
ATOM 970 C C . PRO A 1 118 ? 6.861 7.653 -22.220 1.00 94.88 118 PRO A C 1
ATOM 972 O O . PRO A 1 118 ? 6.230 7.643 -23.276 1.00 94.88 118 PRO A O 1
ATOM 975 N N . LEU A 1 119 ? 6.889 6.607 -21.385 1.00 95.56 119 LEU A N 1
ATOM 976 C CA . LEU A 1 119 ? 6.272 5.319 -21.696 1.00 95.56 119 LEU A CA 1
ATOM 977 C C . LEU A 1 119 ? 4.739 5.429 -21.762 1.00 95.56 119 LEU A C 1
ATOM 979 O O . LEU A 1 119 ? 4.133 6.106 -20.924 1.00 95.56 119 LEU A O 1
ATOM 983 N N . PRO A 1 120 ? 4.078 4.715 -22.694 1.00 95.81 120 PRO A N 1
ATOM 984 C CA . PRO A 1 120 ? 2.618 4.703 -22.780 1.00 95.81 120 PRO A CA 1
ATOM 985 C C . PRO A 1 120 ? 1.949 4.250 -21.477 1.00 95.81 120 PRO A C 1
ATOM 987 O O . PRO A 1 120 ? 0.967 4.850 -21.051 1.00 95.81 120 PRO A O 1
ATOM 990 N N . ALA A 1 121 ? 2.512 3.239 -20.806 1.00 95.75 121 ALA A N 1
ATOM 991 C CA . ALA A 1 121 ? 1.963 2.719 -19.556 1.00 95.75 121 ALA A CA 1
ATOM 992 C C . ALA A 1 121 ? 1.951 3.775 -18.437 1.00 95.75 121 ALA A C 1
ATOM 994 O O . ALA A 1 121 ? 0.947 3.919 -17.739 1.00 95.75 121 ALA A O 1
ATOM 995 N N . TYR A 1 122 ? 3.016 4.580 -18.325 1.00 96.00 122 TYR A N 1
ATOM 996 C CA . TYR A 1 122 ? 3.048 5.703 -17.387 1.00 96.00 122 TYR A CA 1
ATOM 997 C C . TYR A 1 122 ? 1.993 6.742 -17.746 1.00 96.00 122 TYR A C 1
ATOM 999 O O . TYR A 1 122 ? 1.235 7.161 -16.881 1.00 96.00 122 TYR A O 1
ATOM 1007 N N . ARG A 1 123 ? 1.906 7.136 -19.023 1.00 96.00 123 ARG A N 1
ATOM 1008 C CA . ARG A 1 123 ? 0.932 8.142 -19.476 1.00 96.00 123 ARG A CA 1
ATOM 1009 C C . ARG A 1 123 ? -0.508 7.711 -19.203 1.00 96.00 123 ARG A C 1
ATOM 1011 O O . ARG A 1 123 ? -1.323 8.552 -18.834 1.00 96.00 123 ARG A O 1
ATOM 1018 N N . ASN A 1 124 ? -0.812 6.420 -19.323 1.00 95.44 124 ASN A N 1
ATOM 1019 C CA . ASN A 1 124 ? -2.134 5.882 -19.005 1.00 95.44 124 ASN A CA 1
ATOM 1020 C C . ASN A 1 124 ? -2.452 6.024 -17.510 1.00 95.44 124 ASN A C 1
ATOM 1022 O O . ASN A 1 124 ? -3.502 6.565 -17.164 1.00 95.44 124 ASN A O 1
ATOM 1026 N N . CYS A 1 125 ? -1.528 5.625 -16.627 1.00 94.12 125 CYS A N 1
ATOM 1027 C CA . CYS A 1 125 ? -1.662 5.857 -15.185 1.00 94.12 125 CYS A CA 1
ATOM 1028 C C . CYS A 1 125 ? -1.774 7.352 -14.868 1.00 94.12 125 CYS A C 1
ATOM 1030 O O . CYS A 1 125 ? -2.654 7.760 -14.119 1.00 94.12 125 CYS A O 1
ATOM 1032 N N . ALA A 1 126 ? -0.932 8.179 -15.483 1.00 94.69 126 ALA A N 1
ATOM 1033 C CA . ALA A 1 126 ? -0.913 9.616 -15.276 1.00 94.69 126 ALA A CA 1
ATOM 1034 C C . ALA A 1 126 ? -2.221 10.293 -15.692 1.00 94.69 126 ALA A C 1
ATOM 1036 O O . ALA A 1 126 ? -2.666 11.234 -15.044 1.00 94.69 126 ALA A O 1
ATOM 1037 N N . THR A 1 127 ? -2.856 9.790 -16.749 1.00 94.75 127 THR A N 1
ATOM 1038 C CA . THR A 1 127 ? -4.166 10.269 -17.191 1.00 94.75 127 THR A CA 1
ATOM 1039 C C . THR A 1 127 ? -5.256 9.878 -16.196 1.00 94.75 127 THR A C 1
ATOM 1041 O O . THR A 1 127 ? -6.081 10.720 -15.848 1.00 94.75 127 THR A O 1
ATOM 1044 N N . GLN A 1 128 ? -5.253 8.626 -15.715 1.00 92.88 128 GLN A N 1
ATOM 1045 C CA . GLN A 1 128 ? -6.259 8.148 -14.763 1.00 92.88 128 GLN A CA 1
ATOM 1046 C C . GLN A 1 128 ? -6.113 8.802 -13.380 1.00 92.88 128 GLN A C 1
ATOM 1048 O O . GLN A 1 128 ? -7.120 9.109 -12.752 1.00 92.88 128 GLN A O 1
ATOM 1053 N N . TYR A 1 129 ? -4.885 9.023 -12.915 1.00 93.25 129 TYR A N 1
ATOM 1054 C CA . TYR A 1 129 ? -4.571 9.423 -11.541 1.00 93.25 129 TYR A CA 1
ATOM 1055 C C . TYR A 1 129 ? -3.881 10.788 -11.467 1.00 93.25 129 TYR A C 1
ATOM 1057 O O . TYR A 1 129 ? -2.938 10.972 -10.696 1.00 93.25 129 TYR A O 1
ATOM 1065 N N . ASN A 1 130 ? -4.302 11.742 -12.299 1.00 94.25 130 ASN A N 1
ATOM 1066 C CA . ASN A 1 130 ? -3.593 13.012 -12.466 1.00 94.25 130 ASN A CA 1
ATOM 1067 C C . ASN A 1 130 ? -3.437 13.831 -11.161 1.00 94.25 130 ASN A C 1
ATOM 1069 O O . ASN A 1 130 ? -2.425 14.508 -10.995 1.00 94.25 130 ASN A O 1
ATOM 1073 N N . HIS A 1 131 ? -4.369 13.719 -10.208 1.00 94.94 131 HIS A N 1
ATOM 1074 C CA . HIS A 1 131 ? -4.290 14.400 -8.910 1.00 94.94 131 HIS A CA 1
ATOM 1075 C C . HIS A 1 131 ? -3.342 13.688 -7.936 1.00 94.94 131 HIS A C 1
ATOM 1077 O O . HIS A 1 131 ? -2.830 14.279 -6.990 1.00 94.94 131 HIS A O 1
ATOM 1083 N N . TRP A 1 132 ? -3.058 12.413 -8.194 1.00 94.19 132 TRP A N 1
ATOM 1084 C CA . TRP A 1 132 ? -2.241 11.550 -7.346 1.00 94.19 132 TRP A CA 1
ATOM 1085 C C . TRP A 1 132 ? -0.878 11.232 -7.965 1.00 94.19 132 TRP A C 1
ATOM 1087 O O . TRP A 1 132 ? -0.175 10.354 -7.474 1.00 94.19 132 TRP A O 1
ATOM 1097 N N . LEU A 1 133 ? -0.471 11.955 -9.017 1.00 93.69 133 LEU A N 1
ATOM 1098 C CA . LEU A 1 133 ? 0.771 11.708 -9.761 1.00 93.69 133 LEU A CA 1
ATOM 1099 C C . LEU A 1 133 ? 2.007 11.602 -8.878 1.00 93.69 133 LEU A C 1
ATOM 1101 O O . LEU A 1 133 ? 2.864 10.767 -9.145 1.00 93.69 133 LEU A O 1
ATOM 1105 N N . PHE A 1 134 ? 2.093 12.417 -7.828 1.00 94.31 134 PHE A N 1
ATOM 1106 C CA . PHE A 1 134 ? 3.231 12.392 -6.915 1.00 94.31 134 PHE A CA 1
ATOM 1107 C C . PHE A 1 134 ? 3.395 11.020 -6.237 1.00 94.31 134 PHE A C 1
ATOM 1109 O O . PHE A 1 134 ? 4.521 10.554 -6.103 1.00 94.31 134 PHE A O 1
ATOM 1116 N N . LEU A 1 135 ? 2.296 10.332 -5.887 1.00 92.62 135 LEU A N 1
ATOM 1117 C CA . LEU A 1 135 ? 2.349 8.984 -5.307 1.00 92.62 135 LEU A CA 1
ATOM 1118 C C . LEU A 1 135 ? 2.935 7.982 -6.300 1.00 92.62 135 LEU A C 1
ATOM 1120 O O . LEU A 1 135 ? 3.763 7.156 -5.928 1.00 92.62 135 LEU A O 1
ATOM 1124 N N . PHE A 1 136 ? 2.526 8.071 -7.566 1.00 91.69 136 PHE A N 1
ATOM 1125 C CA . PHE A 1 136 ? 3.050 7.205 -8.620 1.00 91.69 136 PHE A CA 1
ATOM 1126 C C . PHE A 1 136 ? 4.514 7.521 -8.925 1.00 91.69 136 PHE A C 1
ATOM 1128 O O . PHE A 1 136 ? 5.307 6.599 -9.076 1.00 91.69 136 PHE A O 1
ATOM 1135 N N . ASP A 1 137 ? 4.889 8.798 -8.981 1.00 95.25 137 ASP A N 1
ATOM 1136 C CA . ASP A 1 137 ? 6.266 9.225 -9.220 1.00 95.25 137 ASP A CA 1
ATOM 1137 C C . ASP A 1 137 ? 7.212 8.723 -8.115 1.00 95.25 137 ASP A C 1
ATOM 1139 O O . ASP A 1 137 ? 8.285 8.214 -8.443 1.00 95.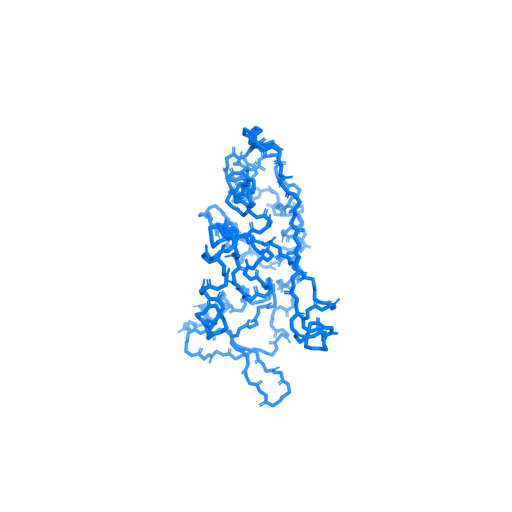25 137 ASP A O 1
ATOM 1143 N N . GLU A 1 138 ? 6.827 8.804 -6.835 1.00 95.38 138 GLU A N 1
ATOM 1144 C CA . GLU A 1 138 ? 7.620 8.235 -5.732 1.00 95.38 138 GLU A CA 1
ATOM 1145 C C . GLU A 1 138 ? 7.648 6.702 -5.781 1.00 95.38 138 GLU A C 1
ATOM 1147 O O . GLU A 1 138 ? 8.724 6.107 -5.761 1.00 95.38 138 GLU A O 1
ATOM 1152 N N . ALA A 1 139 ? 6.494 6.053 -5.969 1.00 93.44 139 ALA A N 1
ATOM 1153 C CA . ALA A 1 139 ? 6.416 4.598 -6.087 1.00 93.44 139 ALA A CA 1
ATOM 1154 C C . ALA A 1 139 ? 7.295 4.053 -7.225 1.00 93.44 139 ALA A C 1
ATOM 1156 O O . ALA A 1 139 ? 7.946 3.022 -7.071 1.00 93.44 139 ALA A O 1
ATOM 1157 N N . ILE A 1 140 ? 7.361 4.753 -8.362 1.00 94.94 140 ILE A N 1
ATOM 1158 C CA . ILE A 1 140 ? 8.227 4.383 -9.486 1.00 94.94 140 ILE A CA 1
ATOM 1159 C C . ILE A 1 140 ? 9.705 4.512 -9.111 1.00 94.94 140 ILE A C 1
ATOM 1161 O O . ILE A 1 140 ? 10.503 3.679 -9.533 1.00 94.94 140 ILE A O 1
ATOM 1165 N N . LYS A 1 141 ? 10.111 5.523 -8.335 1.00 94.81 141 LYS A N 1
ATOM 1166 C CA . LYS A 1 141 ? 11.511 5.628 -7.889 1.00 94.81 141 LYS A CA 1
ATOM 1167 C C . LYS A 1 141 ? 11.896 4.424 -7.033 1.00 94.81 141 LYS A C 1
ATOM 1169 O O . LYS A 1 141 ? 12.937 3.825 -7.294 1.00 94.81 141 LYS A O 1
ATOM 1174 N N . ASP A 1 142 ? 11.031 4.035 -6.101 1.00 93.94 142 ASP A N 1
ATOM 1175 C CA . ASP A 1 142 ? 11.241 2.861 -5.250 1.00 93.94 142 ASP A CA 1
ATOM 1176 C C . ASP A 1 142 ? 11.276 1.566 -6.077 1.00 93.94 142 ASP A C 1
ATOM 1178 O O . ASP A 1 142 ? 12.155 0.725 -5.891 1.00 93.94 142 ASP A O 1
ATOM 1182 N N . MET A 1 143 ? 10.374 1.430 -7.056 1.00 94.44 143 MET A N 1
ATOM 1183 C CA . MET A 1 143 ? 10.372 0.328 -8.024 1.00 94.44 143 MET A CA 1
ATOM 1184 C C . MET A 1 143 ? 11.699 0.232 -8.786 1.00 94.44 143 MET A C 1
ATOM 1186 O O . MET A 1 143 ? 12.259 -0.858 -8.908 1.00 94.44 143 MET A O 1
ATOM 1190 N N . LEU A 1 144 ? 12.209 1.354 -9.305 1.00 94.56 144 LEU A N 1
ATOM 1191 C CA . LEU A 1 144 ? 13.465 1.399 -10.060 1.00 94.56 144 LEU A CA 1
ATOM 1192 C C . LEU A 1 144 ? 14.678 1.109 -9.173 1.00 94.56 144 LEU A C 1
ATOM 1194 O O . LEU A 1 144 ? 15.607 0.449 -9.635 1.00 94.56 144 LEU A O 1
ATOM 1198 N N . ALA A 1 145 ? 14.669 1.571 -7.920 1.00 92.25 145 ALA A N 1
ATOM 1199 C CA . ALA A 1 145 ? 15.708 1.254 -6.946 1.00 92.25 145 ALA A CA 1
ATOM 1200 C C . ALA A 1 145 ? 15.744 -0.255 -6.663 1.00 92.25 145 ALA A C 1
ATOM 1202 O O . ALA A 1 145 ? 16.787 -0.883 -6.844 1.00 92.25 145 ALA A O 1
ATOM 1203 N N . ALA A 1 146 ? 14.589 -0.849 -6.350 1.00 92.31 146 ALA A N 1
ATOM 1204 C CA . ALA A 1 146 ? 14.458 -2.287 -6.121 1.00 92.31 146 ALA A CA 1
ATOM 1205 C C . ALA A 1 146 ? 14.847 -3.121 -7.353 1.00 92.31 146 ALA A C 1
ATOM 1207 O O . ALA A 1 146 ? 15.410 -4.207 -7.237 1.00 92.31 146 ALA A O 1
ATOM 1208 N N . LEU A 1 147 ? 14.611 -2.614 -8.568 1.00 91.75 147 LEU A N 1
ATOM 1209 C CA . LEU A 1 147 ? 14.983 -3.316 -9.801 1.00 91.75 147 LEU A CA 1
ATOM 1210 C C . LEU A 1 147 ? 16.504 -3.504 -9.944 1.00 91.75 147 LEU A C 1
ATOM 1212 O O . LEU A 1 147 ? 16.943 -4.403 -10.660 1.00 91.75 147 LEU A O 1
ATOM 1216 N N . GLN A 1 148 ? 17.310 -2.688 -9.257 1.00 86.31 148 GLN A N 1
ATOM 1217 C CA . GLN A 1 148 ? 18.767 -2.839 -9.219 1.00 86.31 148 GLN A CA 1
ATOM 1218 C C . GLN A 1 148 ? 19.239 -3.817 -8.129 1.00 86.31 148 GLN A C 1
ATOM 1220 O O . GLN A 1 148 ? 20.351 -4.331 -8.230 1.00 86.31 148 GLN A O 1
ATOM 1225 N N . SER A 1 149 ? 18.424 -4.082 -7.101 1.00 84.44 149 SER A N 1
ATOM 1226 C CA . SER A 1 149 ? 18.807 -4.860 -5.913 1.00 84.44 149 SER A CA 1
ATOM 1227 C C . SER A 1 149 ? 18.067 -6.182 -5.734 1.00 84.44 149 SER A C 1
ATOM 1229 O O . SER A 1 149 ? 18.550 -7.015 -4.972 1.00 84.44 149 SER A O 1
ATOM 1231 N N . TYR A 1 150 ? 16.952 -6.442 -6.420 1.00 82.75 150 TYR A N 1
ATOM 1232 C CA . TYR A 1 150 ? 16.092 -7.597 -6.114 1.00 82.75 150 TYR A CA 1
ATOM 1233 C C . TYR A 1 150 ? 16.828 -8.951 -6.133 1.00 82.75 150 TYR A C 1
ATOM 1235 O O . TYR A 1 150 ? 16.557 -9.814 -5.300 1.00 82.75 150 TYR A O 1
ATOM 1243 N N . GLN A 1 151 ? 17.821 -9.122 -7.015 1.00 79.75 151 GLN A N 1
ATOM 1244 C CA . GLN A 1 151 ? 18.630 -10.349 -7.112 1.00 79.75 151 GLN A CA 1
ATOM 1245 C C . GLN A 1 151 ? 19.609 -10.543 -5.948 1.00 79.75 151 GLN A C 1
ATOM 1247 O O . GLN A 1 151 ? 20.117 -11.642 -5.752 1.00 79.75 151 GLN A O 1
ATOM 1252 N N . SER A 1 152 ? 19.903 -9.481 -5.198 1.00 70.19 152 SER A N 1
ATOM 1253 C CA . SER A 1 152 ? 20.754 -9.544 -4.007 1.00 70.19 152 SER A CA 1
ATOM 1254 C C . SER A 1 152 ? 19.993 -9.992 -2.757 1.00 70.19 152 SER A C 1
ATOM 1256 O O . SER A 1 152 ? 20.615 -10.302 -1.743 1.00 70.19 152 SER A O 1
ATOM 1258 N N . SER A 1 153 ? 18.658 -10.057 -2.821 1.00 68.12 153 SER A N 1
ATOM 1259 C CA . SER A 1 153 ? 17.846 -10.548 -1.713 1.00 68.12 153 SER A CA 1
ATOM 1260 C C . SER A 1 153 ? 17.886 -12.078 -1.638 1.00 68.12 153 SER A C 1
ATOM 1262 O O . SER A 1 153 ? 17.632 -12.778 -2.615 1.00 68.12 153 SER A O 1
ATOM 1264 N N . THR A 1 154 ? 18.215 -12.614 -0.462 1.00 78.19 154 THR A N 1
ATOM 1265 C CA . THR A 1 154 ? 18.123 -14.045 -0.158 1.00 78.19 154 THR A CA 1
ATOM 1266 C C . THR A 1 154 ? 16.659 -14.426 0.053 1.00 78.19 154 THR A C 1
ATOM 1268 O O . THR A 1 154 ? 16.145 -14.386 1.171 1.00 78.19 154 THR A O 1
ATOM 1271 N N . TYR A 1 155 ? 15.976 -14.754 -1.041 1.00 88.88 155 TYR A N 1
ATOM 1272 C CA . TYR A 1 155 ? 14.645 -15.354 -1.018 1.00 88.88 155 TYR A CA 1
ATOM 1273 C C . TYR A 1 155 ? 14.692 -16.809 -1.493 1.00 88.88 155 TYR A C 1
ATOM 1275 O O . TYR A 1 155 ? 15.625 -17.227 -2.182 1.00 88.88 155 TYR A O 1
ATOM 1283 N N . LEU A 1 156 ? 13.668 -17.572 -1.126 1.00 89.25 156 LEU A N 1
ATOM 1284 C CA . LEU A 1 156 ? 13.405 -18.920 -1.621 1.00 89.25 156 LEU A CA 1
ATOM 1285 C C . LEU A 1 156 ? 12.027 -18.949 -2.291 1.00 89.25 156 LEU A C 1
ATOM 1287 O O . LEU A 1 156 ? 11.168 -18.121 -1.987 1.00 89.25 156 LEU A O 1
ATOM 1291 N N . VAL A 1 157 ? 11.826 -19.899 -3.203 1.00 90.25 157 VAL A N 1
ATOM 1292 C CA . VAL A 1 157 ? 10.511 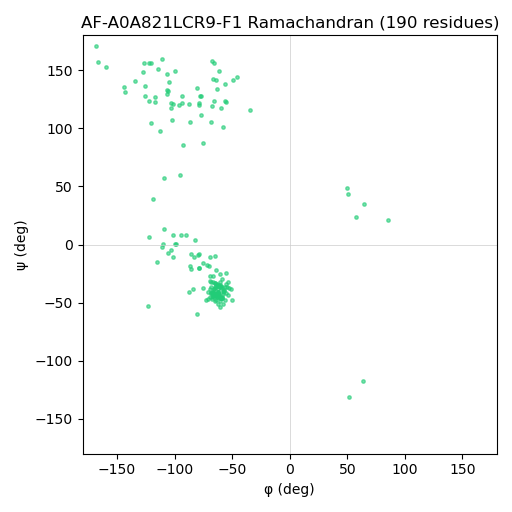-20.195 -3.785 1.00 90.25 157 VAL A CA 1
ATOM 1293 C C . VAL A 1 157 ? 9.967 -21.436 -3.090 1.00 90.25 157 VAL A C 1
ATOM 1295 O O . VAL A 1 157 ? 10.609 -22.486 -3.125 1.00 90.25 157 VAL A O 1
ATOM 1298 N N . GLN A 1 158 ? 8.808 -21.319 -2.449 1.00 89.50 158 GLN A N 1
ATOM 1299 C CA . GLN A 1 158 ? 8.130 -22.425 -1.780 1.00 89.50 158 GLN A CA 1
ATOM 1300 C C . GLN A 1 158 ? 6.617 -22.281 -1.968 1.00 89.50 158 GLN A C 1
ATOM 1302 O O . GLN A 1 158 ? 6.077 -21.203 -1.736 1.00 89.50 158 GLN A O 1
ATOM 1307 N N . ASP A 1 159 ? 5.943 -23.357 -2.384 1.00 87.12 159 ASP A N 1
ATOM 1308 C CA . ASP A 1 159 ? 4.484 -23.401 -2.578 1.00 87.12 159 ASP A CA 1
ATOM 1309 C C . ASP A 1 159 ? 3.948 -22.226 -3.429 1.00 87.12 159 ASP A C 1
ATOM 1311 O O . ASP A 1 159 ? 3.016 -21.522 -3.032 1.00 87.12 159 ASP A O 1
ATOM 1315 N N . ASP A 1 160 ? 4.588 -21.981 -4.580 1.00 87.50 160 ASP A N 1
ATOM 1316 C CA . ASP A 1 160 ? 4.310 -20.876 -5.518 1.00 87.50 160 ASP A CA 1
ATOM 1317 C C . ASP A 1 160 ? 4.416 -19.465 -4.902 1.00 87.50 160 ASP A C 1
ATOM 1319 O O . ASP A 1 160 ? 3.827 -18.495 -5.393 1.00 87.50 160 ASP A O 1
ATOM 1323 N N . LYS A 1 161 ? 5.181 -19.323 -3.812 1.00 89.88 161 LYS A N 1
ATOM 1324 C CA . LYS A 1 161 ? 5.412 -18.051 -3.119 1.00 89.88 161 LYS A CA 1
ATOM 1325 C C . LYS A 1 161 ? 6.890 -17.754 -2.923 1.00 89.88 161 LYS A C 1
ATOM 1327 O O . LYS A 1 161 ? 7.711 -18.641 -2.702 1.00 89.88 161 LYS A O 1
ATOM 1332 N N . ILE A 1 162 ? 7.205 -16.463 -2.938 1.00 90.69 162 ILE A N 1
ATOM 1333 C CA . ILE A 1 162 ? 8.489 -15.934 -2.481 1.00 90.69 162 ILE A CA 1
ATOM 1334 C C . ILE A 1 162 ? 8.466 -15.867 -0.952 1.00 90.69 162 ILE A C 1
ATOM 1336 O O . ILE A 1 162 ? 7.617 -15.182 -0.381 1.00 90.69 162 ILE A O 1
ATOM 1340 N N . VAL A 1 163 ? 9.408 -16.554 -0.308 1.00 91.44 163 VAL A N 1
ATOM 1341 C CA . VAL A 1 163 ? 9.597 -16.575 1.151 1.00 91.44 163 VAL A CA 1
ATOM 1342 C C . VAL A 1 163 ? 11.005 -16.103 1.513 1.00 91.44 163 VAL A C 1
ATOM 1344 O O . VAL A 1 163 ? 11.929 -16.185 0.700 1.00 91.44 163 VAL A O 1
ATOM 1347 N N . TYR A 1 164 ? 11.186 -15.603 2.734 1.00 89.94 164 TYR A N 1
ATOM 1348 C CA . TYR A 1 164 ? 12.470 -15.074 3.203 1.00 89.94 164 TYR A CA 1
ATOM 1349 C C . TYR A 1 164 ? 13.044 -15.915 4.339 1.00 89.94 164 TYR A C 1
ATOM 1351 O O . TYR A 1 164 ? 12.306 -16.517 5.114 1.00 89.94 164 TYR A O 1
ATOM 1359 N N . VAL A 1 165 ? 14.374 -15.935 4.444 1.00 85.38 165 VAL A N 1
ATOM 1360 C CA . VAL A 1 165 ? 15.078 -16.549 5.576 1.00 85.38 165 VAL A CA 1
ATOM 1361 C C . VAL A 1 165 ? 15.413 -15.461 6.594 1.00 85.38 165 VAL A C 1
ATOM 1363 O O . VAL A 1 165 ? 16.128 -14.506 6.276 1.00 85.38 165 VAL A O 1
ATOM 1366 N N . GLU A 1 166 ? 14.908 -15.611 7.815 1.00 82.25 166 GLU A N 1
ATOM 1367 C CA . GLU A 1 166 ? 15.220 -14.755 8.961 1.00 82.25 166 GLU A CA 1
ATOM 1368 C C . GLU A 1 166 ? 15.823 -15.607 10.083 1.00 82.25 166 GLU A C 1
ATOM 1370 O O . GLU A 1 166 ? 15.141 -16.385 10.753 1.00 82.25 166 GLU A O 1
ATOM 1375 N N . GLY A 1 167 ? 17.143 -15.493 10.261 1.00 82.12 167 GLY A N 1
ATOM 1376 C CA . GLY A 1 167 ? 17.897 -16.372 11.154 1.00 82.12 167 GLY A CA 1
ATOM 1377 C C . GLY A 1 167 ? 17.850 -17.822 10.665 1.00 82.12 167 GLY A C 1
ATOM 1378 O O . GLY A 1 167 ? 18.323 -18.120 9.572 1.00 82.12 167 GLY A O 1
ATOM 1379 N N . GLU A 1 168 ? 17.271 -18.709 11.475 1.00 81.81 168 GLU A N 1
ATOM 1380 C CA . GLU A 1 168 ? 17.072 -20.131 11.149 1.00 81.81 168 GLU A CA 1
ATOM 1381 C C . GLU A 1 168 ? 15.645 -20.443 10.659 1.00 81.81 168 GLU A C 1
ATOM 1383 O O . GLU A 1 168 ? 15.326 -21.595 10.375 1.00 81.81 168 GLU A O 1
ATOM 1388 N N . SER A 1 169 ? 14.766 -19.437 10.576 1.00 84.06 169 SER A N 1
ATOM 1389 C CA . SER A 1 169 ? 13.355 -19.614 10.212 1.00 84.06 169 SER A CA 1
ATOM 1390 C C . SER A 1 169 ? 13.055 -19.126 8.797 1.00 84.06 169 SER A C 1
ATOM 1392 O O . SER A 1 169 ? 13.623 -18.140 8.326 1.00 84.06 169 SER A O 1
ATOM 1394 N N . ILE A 1 170 ? 12.118 -19.806 8.134 1.00 85.31 170 ILE A N 1
ATOM 1395 C CA . ILE A 1 170 ? 11.513 -19.353 6.879 1.00 85.31 170 ILE A CA 1
ATOM 1396 C C . ILE A 1 170 ? 10.232 -18.598 7.225 1.00 85.31 170 ILE A C 1
ATOM 1398 O O . ILE A 1 170 ? 9.385 -19.116 7.953 1.00 85.31 170 ILE A O 1
ATOM 1402 N N . VAL A 1 171 ? 10.096 -17.383 6.701 1.00 84.69 171 VAL A N 1
ATOM 1403 C CA . VAL A 1 171 ? 8.925 -16.523 6.892 1.00 84.69 171 VAL A CA 1
ATOM 1404 C C . VAL A 1 171 ? 8.237 -16.275 5.550 1.00 84.69 171 VAL A C 1
ATOM 1406 O O . VAL A 1 171 ? 8.846 -15.788 4.595 1.00 84.69 171 VAL A O 1
ATOM 1409 N N . ASP A 1 172 ? 6.956 -16.633 5.470 1.00 83.44 172 ASP A N 1
ATOM 1410 C CA . ASP A 1 172 ? 6.110 -16.510 4.273 1.00 83.44 172 ASP A CA 1
ATOM 1411 C C . ASP A 1 172 ? 5.136 -15.319 4.339 1.00 83.44 172 ASP A C 1
ATOM 1413 O O . ASP A 1 172 ? 4.440 -15.004 3.373 1.00 83.44 172 ASP A O 1
ATOM 1417 N N . ASN A 1 173 ? 5.104 -14.629 5.478 1.00 82.19 173 ASN A N 1
ATOM 1418 C CA . ASN A 1 173 ? 4.252 -13.479 5.760 1.00 82.19 173 ASN A CA 1
ATOM 1419 C C . ASN A 1 173 ? 4.990 -12.131 5.646 1.00 82.19 173 ASN A C 1
ATOM 1421 O O . ASN A 1 173 ? 4.430 -11.094 6.007 1.00 82.19 173 ASN A O 1
ATOM 1425 N N . VAL A 1 174 ? 6.232 -12.134 5.154 1.00 82.38 174 VAL A N 1
ATOM 1426 C CA . VAL A 1 174 ? 7.071 -10.939 4.993 1.00 82.38 174 VAL A CA 1
ATOM 1427 C C . VAL A 1 174 ? 7.153 -10.544 3.522 1.00 82.38 174 VAL A C 1
ATOM 1429 O O . VAL A 1 174 ? 7.439 -11.362 2.653 1.00 82.38 174 VAL A O 1
ATOM 1432 N N . VAL A 1 175 ? 6.948 -9.256 3.245 1.00 83.75 175 VAL A N 1
ATOM 1433 C CA . VAL A 1 175 ? 7.112 -8.656 1.915 1.00 83.75 175 VAL A CA 1
ATOM 1434 C C . VAL A 1 175 ? 8.130 -7.526 2.021 1.00 83.75 175 VAL A C 1
ATOM 1436 O O . VAL A 1 175 ? 7.948 -6.588 2.795 1.00 83.75 175 VAL A O 1
ATOM 1439 N N . ARG A 1 176 ? 9.197 -7.587 1.223 1.00 87.38 176 ARG A N 1
ATOM 1440 C CA . ARG A 1 176 ? 10.260 -6.574 1.145 1.00 87.38 176 ARG A CA 1
ATOM 1441 C C . ARG A 1 176 ? 9.985 -5.593 0.004 1.00 87.38 176 ARG A C 1
ATOM 1443 O O . ARG A 1 176 ? 10.751 -5.481 -0.947 1.00 87.38 176 ARG A O 1
ATOM 1450 N N . GLY A 1 177 ? 8.841 -4.913 0.081 1.00 88.12 177 GLY A N 1
ATOM 1451 C CA . GLY A 1 177 ? 8.433 -3.906 -0.903 1.00 88.12 177 GLY A CA 1
ATOM 1452 C C . GLY A 1 177 ? 8.498 -4.409 -2.352 1.00 88.12 177 GLY A C 1
ATOM 1453 O O . GLY A 1 177 ? 8.002 -5.491 -2.672 1.00 88.12 177 GLY A O 1
ATOM 1454 N N . TYR A 1 178 ? 9.115 -3.619 -3.235 1.00 92.44 178 TYR A N 1
ATOM 1455 C CA . TYR A 1 178 ? 9.241 -3.952 -4.657 1.00 92.44 178 TYR A CA 1
ATOM 1456 C C . TYR A 1 178 ? 10.292 -5.028 -4.963 1.00 92.44 178 TYR A C 1
ATOM 1458 O O . TYR A 1 178 ? 10.212 -5.628 -6.033 1.00 92.44 178 TYR A O 1
ATOM 1466 N N . ASP A 1 179 ? 11.218 -5.347 -4.048 1.00 91.44 179 ASP A N 1
ATOM 1467 C CA . ASP A 1 179 ? 12.156 -6.461 -4.262 1.00 91.44 179 ASP A CA 1
ATOM 1468 C C . ASP A 1 179 ? 11.389 -7.785 -4.384 1.00 91.44 179 ASP A C 1
ATOM 1470 O O . ASP A 1 179 ? 11.657 -8.581 -5.283 1.00 91.44 179 ASP A O 1
ATOM 1474 N N . THR A 1 180 ? 10.370 -7.990 -3.538 1.00 91.94 180 THR A N 1
ATOM 1475 C CA . THR A 1 180 ? 9.486 -9.162 -3.628 1.00 91.94 180 THR A CA 1
ATOM 1476 C C . THR A 1 180 ? 8.728 -9.192 -4.953 1.00 91.94 180 THR A C 1
ATOM 1478 O O . THR A 1 180 ? 8.599 -10.250 -5.563 1.00 91.94 180 THR A O 1
ATOM 1481 N N . VAL A 1 181 ? 8.251 -8.037 -5.432 1.00 92.62 181 VAL A N 1
ATOM 1482 C CA . VAL A 1 181 ? 7.550 -7.939 -6.723 1.00 92.62 181 VAL A CA 1
ATOM 1483 C C . VAL A 1 181 ? 8.472 -8.383 -7.858 1.00 92.62 181 VAL A C 1
ATOM 1485 O O . VAL A 1 181 ? 8.091 -9.229 -8.664 1.00 92.62 181 VAL A O 1
ATOM 1488 N N . TRP A 1 182 ? 9.701 -7.874 -7.905 1.00 94.12 182 TRP A N 1
ATOM 1489 C CA . TRP A 1 182 ? 10.658 -8.246 -8.947 1.00 94.12 182 TRP A CA 1
ATOM 1490 C C . TRP A 1 182 ? 11.150 -9.687 -8.839 1.00 94.12 182 TRP A C 1
ATOM 1492 O O . TRP A 1 182 ? 11.361 -10.316 -9.876 1.00 94.12 182 TRP A O 1
ATOM 1502 N N . ALA A 1 183 ? 11.248 -10.244 -7.630 1.00 93.00 183 ALA A N 1
ATOM 1503 C CA . ALA A 1 183 ? 11.499 -11.670 -7.433 1.00 93.00 183 ALA A CA 1
ATOM 1504 C C . ALA A 1 183 ? 10.404 -12.527 -8.096 1.00 93.00 183 ALA A C 1
ATOM 1506 O O . ALA A 1 183 ? 10.730 -13.420 -8.874 1.00 93.00 183 ALA A O 1
ATOM 1507 N N . TYR A 1 184 ? 9.119 -12.195 -7.909 1.00 93.38 184 TYR A N 1
ATOM 1508 C CA . TYR A 1 184 ? 8.024 -12.889 -8.607 1.00 93.38 184 TYR A CA 1
ATOM 1509 C C . TYR A 1 184 ? 8.139 -12.786 -10.133 1.00 93.38 184 TYR A C 1
ATOM 1511 O O . TYR A 1 184 ? 8.011 -13.789 -10.831 1.00 93.38 184 TYR A O 1
ATOM 1519 N N . TYR A 1 185 ? 8.412 -11.594 -10.671 1.00 93.94 185 TYR A N 1
ATOM 1520 C CA . TYR A 1 185 ? 8.590 -11.413 -12.118 1.00 93.94 185 TYR A CA 1
ATOM 1521 C C . TYR A 1 185 ? 9.774 -12.217 -12.680 1.00 93.94 185 TYR A C 1
ATOM 1523 O O . TYR A 1 185 ? 9.719 -12.711 -13.810 1.00 93.94 185 TYR A O 1
ATOM 1531 N N . TYR A 1 186 ? 10.849 -12.338 -11.906 1.00 93.25 186 TYR A N 1
ATOM 1532 C CA . TYR A 1 186 ? 12.040 -13.094 -12.271 1.00 93.25 186 TYR A CA 1
ATOM 1533 C C . TYR A 1 186 ? 11.810 -14.604 -12.254 1.00 93.25 186 TYR A C 1
ATOM 1535 O O . TYR A 1 186 ? 12.166 -15.275 -13.222 1.00 93.25 186 TYR A O 1
ATOM 1543 N N . GLU A 1 187 ? 11.190 -15.128 -11.198 1.00 92.69 187 GLU A N 1
ATOM 1544 C CA . GLU A 1 187 ? 10.895 -16.559 -11.075 1.00 92.69 187 GLU A CA 1
ATOM 1545 C C . GLU A 1 187 ? 9.849 -17.009 -12.100 1.00 92.69 187 GLU A C 1
ATOM 1547 O O . GLU A 1 187 ? 10.076 -17.991 -12.806 1.00 92.69 187 GLU A O 1
ATOM 1552 N N . HIS A 1 188 ? 8.812 -16.200 -12.336 1.00 92.44 188 HIS A N 1
ATOM 1553 C CA . HIS A 1 188 ? 7.849 -16.456 -13.409 1.00 92.44 188 HIS A CA 1
ATOM 1554 C C . HIS A 1 188 ? 8.525 -16.515 -14.791 1.00 92.44 188 HIS A C 1
ATOM 1556 O O . HIS A 1 188 ? 8.155 -17.314 -15.649 1.00 92.44 188 HIS A O 1
ATOM 1562 N N . GLN A 1 189 ? 9.547 -15.686 -15.050 1.00 90.69 189 GLN A N 1
ATOM 1563 C CA . GLN A 1 189 ? 10.300 -15.752 -16.310 1.00 90.69 189 GLN A CA 1
ATOM 1564 C C . GLN A 1 189 ? 11.149 -17.030 -16.427 1.00 90.69 189 GLN A C 1
ATOM 1566 O O . GLN A 1 189 ? 11.421 -17.482 -17.540 1.00 90.69 189 GLN A O 1
ATOM 1571 N N . LYS A 1 190 ? 11.568 -17.612 -15.301 1.00 89.25 190 LYS A N 1
ATOM 1572 C CA . LYS A 1 190 ? 12.285 -18.891 -15.256 1.00 89.25 190 LYS A CA 1
ATOM 1573 C C . LYS A 1 190 ? 11.371 -20.110 -15.390 1.00 89.25 190 LYS A C 1
ATOM 1575 O O . LYS A 1 190 ? 11.890 -21.206 -15.582 1.00 89.25 190 LYS A O 1
ATOM 1580 N N . GLY A 1 191 ? 10.053 -19.918 -15.345 1.00 85.50 191 GLY A N 1
ATOM 1581 C CA . GLY A 1 191 ? 9.068 -20.996 -15.418 1.00 85.50 191 GLY A CA 1
ATOM 1582 C C . GLY A 1 191 ? 8.769 -21.654 -14.072 1.00 85.50 191 GLY A C 1
ATOM 1583 O O . GLY A 1 191 ? 8.296 -22.788 -14.074 1.00 85.50 191 GLY A O 1
ATOM 1584 N N . ASN A 1 192 ? 9.062 -20.955 -12.972 1.00 72.94 192 ASN A N 1
ATOM 1585 C CA . ASN A 1 192 ? 8.594 -21.293 -11.629 1.00 72.94 192 ASN A CA 1
ATOM 1586 C C . ASN A 1 192 ? 7.255 -20.610 -11.339 1.00 72.94 192 ASN A C 1
ATOM 1588 O O . ASN A 1 192 ? 7.018 -19.507 -11.891 1.00 72.94 192 ASN A O 1
#

Foldseek 3Di:
DVVLVVCVVVCVVVVCNVPDDDDDPVVVVCCVVCVQHNPQVQVQCCQQQQHPDRDDRPPDPDDPDDDDDDDCVVVCCDCVHVVDDDDDDYDHDDVLVVVLLVVCLVVLVDQALVVSCVDPSLVVSCVRNVNCNVVVRVLVNVLNVLSVCLVVAPWDQDPNATWHDDPNDIGRPDDPRNSRVVVNVVVVVVVD

Sequence (192 aa):
MRDKNDFASVFTALGIEDRIEYGTFNKLCEQLLNEQCNVREKVHDMIINNREKIDKVPDLEQSRLKVLLIDEVDVFLSDKYYGGMYTPSVYLRNPLIKALLDEIWKNRTLKGLNYVKPLPAYRNCATQYNHWLFLFDEAIKDMLAALQSYQSSTYLVQDDKIVYVEGESIVDNVVRGYDTVWAYYYEHQKGN

pLDDT: mean 86.6, std 8.01, range [56.0, 96.0]